Protein AF-A0A550D2U3-F1 (afdb_monomer_lite)

Structure (mmCIF, N/CA/C/O backbone):
data_AF-A0A550D2U3-F1
#
_entry.id   AF-A0A550D2U3-F1
#
loop_
_atom_site.group_PDB
_atom_site.id
_atom_site.type_symbol
_atom_site.label_atom_id
_atom_site.label_alt_id
_atom_site.label_comp_id
_atom_site.label_asym_id
_atom_site.label_entity_id
_atom_site.label_seq_id
_atom_site.pdbx_PDB_ins_code
_atom_site.Cartn_x
_atom_site.Cartn_y
_atom_site.Cartn_z
_atom_site.occupancy
_atom_site.B_iso_or_equiv
_atom_site.auth_seq_id
_atom_site.auth_comp_id
_atom_site.auth_asym_id
_atom_site.auth_atom_id
_atom_site.pdbx_PDB_model_num
ATOM 1 N N . MET A 1 1 ? -17.675 2.697 9.453 1.00 92.00 1 MET A N 1
ATOM 2 C CA . MET A 1 1 ? -16.951 1.422 9.209 1.00 92.00 1 MET A CA 1
ATOM 3 C C . MET A 1 1 ? -15.616 1.462 9.939 1.00 92.00 1 MET A C 1
ATOM 5 O O . MET A 1 1 ? -15.126 2.552 10.197 1.00 92.00 1 MET A O 1
ATOM 9 N N . LYS A 1 2 ? -15.025 0.316 10.292 1.00 97.19 2 LYS A N 1
ATOM 10 C CA . LYS A 1 2 ? -13.690 0.242 10.907 1.00 97.19 2 LYS A CA 1
ATOM 11 C C . LYS A 1 2 ? -12.633 -0.058 9.850 1.00 97.19 2 LYS A C 1
ATOM 13 O O . LYS A 1 2 ? -12.633 -1.142 9.267 1.00 97.19 2 LYS A O 1
ATOM 18 N N . ILE A 1 3 ? -11.737 0.886 9.597 1.00 97.12 3 ILE A N 1
ATOM 19 C CA . ILE A 1 3 ? -10.753 0.817 8.515 1.00 97.12 3 ILE A CA 1
ATOM 20 C C . ILE A 1 3 ? -9.356 0.727 9.117 1.00 97.12 3 ILE A C 1
ATOM 22 O O . ILE A 1 3 ? -8.915 1.651 9.796 1.00 97.12 3 ILE A O 1
ATOM 26 N N . LEU A 1 4 ? -8.635 -0.357 8.822 1.00 97.94 4 LEU A N 1
ATOM 27 C CA . LEU A 1 4 ? -7.189 -0.402 9.033 1.00 97.94 4 LEU A CA 1
ATOM 28 C C . LEU A 1 4 ? -6.495 0.079 7.757 1.00 97.94 4 LEU A C 1
ATOM 30 O O . LEU A 1 4 ? -6.407 -0.658 6.775 1.00 97.94 4 LEU A O 1
ATOM 34 N N . ALA A 1 5 ? -6.041 1.326 7.761 1.00 96.94 5 ALA A N 1
ATOM 35 C CA . ALA A 1 5 ? -5.360 1.946 6.639 1.00 96.94 5 ALA A CA 1
ATOM 36 C C . ALA A 1 5 ? -3.850 1.693 6.700 1.00 96.94 5 ALA A C 1
ATOM 38 O O . ALA A 1 5 ? -3.230 1.849 7.748 1.00 96.94 5 ALA A O 1
ATOM 39 N N . ILE A 1 6 ? -3.250 1.336 5.568 1.00 96.62 6 ILE A N 1
ATOM 40 C CA . ILE A 1 6 ? -1.807 1.149 5.410 1.00 96.62 6 ILE A CA 1
ATOM 41 C C . ILE A 1 6 ? -1.304 2.232 4.467 1.00 96.62 6 ILE A C 1
ATOM 43 O O . ILE A 1 6 ? -1.733 2.300 3.315 1.00 96.62 6 ILE A O 1
ATOM 47 N N . GLY A 1 7 ? -0.399 3.085 4.940 1.00 92.50 7 GLY A N 1
ATOM 48 C CA . GLY A 1 7 ? 0.061 4.229 4.156 1.00 92.50 7 GLY A CA 1
ATOM 49 C C . GLY A 1 7 ? 1.337 4.862 4.692 1.00 92.50 7 GLY A C 1
ATOM 50 O O . GLY A 1 7 ? 1.772 4.575 5.802 1.00 92.50 7 GLY A O 1
ATOM 51 N N . ASN A 1 8 ? 1.946 5.729 3.883 1.00 91.19 8 ASN A N 1
ATOM 52 C CA . ASN A 1 8 ? 3.124 6.502 4.260 1.00 91.19 8 ASN A CA 1
ATOM 53 C C . ASN A 1 8 ? 2.750 7.970 4.457 1.00 91.19 8 ASN A C 1
ATOM 55 O O . ASN A 1 8 ? 2.551 8.691 3.483 1.00 91.19 8 ASN A O 1
ATOM 59 N N . VAL A 1 9 ? 2.704 8.412 5.711 1.00 91.50 9 VAL A N 1
ATOM 60 C CA . VAL A 1 9 ? 2.402 9.807 6.079 1.00 91.50 9 VAL A CA 1
ATOM 61 C C . VAL A 1 9 ? 3.660 10.657 6.289 1.00 91.50 9 VAL A C 1
ATOM 63 O O . VAL A 1 9 ? 3.567 11.864 6.458 1.00 91.50 9 VAL A O 1
ATOM 66 N N . PHE A 1 10 ? 4.849 10.050 6.242 1.00 88.75 10 PHE A N 1
ATOM 67 C CA . PHE A 1 10 ? 6.121 10.705 6.566 1.00 88.75 10 PHE A CA 1
ATOM 68 C C . PHE A 1 10 ? 6.905 11.197 5.346 1.00 88.75 10 PHE A C 1
ATOM 70 O O . PHE A 1 10 ? 7.944 11.858 5.470 1.00 88.75 10 PHE A O 1
ATOM 77 N N . ASN A 1 11 ? 6.496 10.818 4.137 1.00 78.31 11 ASN A N 1
ATOM 78 C CA . ASN A 1 11 ? 7.112 11.369 2.937 1.00 78.31 11 ASN A CA 1
ATOM 79 C C . ASN A 1 11 ? 6.682 12.834 2.754 1.00 78.31 11 ASN A C 1
ATOM 81 O O . ASN A 1 11 ? 5.567 13.183 3.113 1.00 78.31 11 ASN A O 1
ATOM 85 N N . ILE A 1 12 ? 7.525 13.699 2.192 1.00 69.75 12 ILE A N 1
ATOM 86 C CA . ILE A 1 12 ? 7.099 15.046 1.771 1.00 69.75 12 ILE A CA 1
ATOM 87 C C . ILE A 1 12 ? 6.830 14.925 0.278 1.00 69.75 12 ILE A C 1
ATOM 89 O O . ILE A 1 12 ? 7.707 15.129 -0.556 1.00 69.75 12 ILE A O 1
ATOM 93 N N . SER A 1 13 ? 5.659 14.392 -0.052 1.00 70.44 13 SER A N 1
ATOM 94 C CA . SER A 1 13 ? 5.284 14.077 -1.423 1.00 70.44 13 SER A CA 1
ATOM 95 C C . SER A 1 13 ? 3.780 14.184 -1.576 1.00 70.44 13 SER A C 1
ATOM 97 O O . SER A 1 13 ? 3.039 14.126 -0.601 1.00 70.44 13 SER A O 1
ATOM 99 N N . GLY A 1 14 ? 3.314 14.226 -2.817 1.00 69.56 14 GLY A N 1
ATOM 100 C CA . GLY A 1 14 ? 1.883 14.228 -3.069 1.00 69.56 14 GLY A CA 1
ATOM 101 C C . GLY A 1 14 ? 1.117 13.042 -2.497 1.00 69.56 14 GLY A C 1
ATOM 102 O O . GLY A 1 14 ? -0.006 13.197 -2.028 1.00 69.56 14 GLY A O 1
ATOM 103 N N . VAL A 1 15 ? 1.752 11.871 -2.482 1.00 75.56 15 VAL A N 1
ATOM 104 C CA . VAL A 1 15 ? 1.148 10.627 -1.998 1.00 75.56 15 VAL A CA 1
ATOM 105 C C . VAL A 1 15 ? 0.837 10.708 -0.505 1.00 75.56 15 VAL A C 1
ATOM 107 O O . VAL A 1 15 ? -0.260 10.353 -0.090 1.00 75.56 15 VAL A O 1
ATOM 110 N N . SER A 1 16 ? 1.762 11.215 0.307 1.00 82.38 16 SER A N 1
ATOM 111 C CA . SER A 1 16 ? 1.559 11.335 1.754 1.00 82.38 16 SER A CA 1
ATOM 112 C C . SER A 1 16 ? 0.514 12.391 2.102 1.00 82.38 16 SER A C 1
ATOM 114 O O . SER A 1 16 ? -0.353 12.114 2.926 1.00 82.38 16 SER A O 1
ATOM 116 N N . THR A 1 17 ? 0.521 13.547 1.429 1.00 81.00 17 THR A N 1
ATOM 117 C CA . THR A 1 17 ? -0.534 14.564 1.578 1.00 81.00 17 THR A CA 1
ATOM 118 C C . THR A 1 17 ? -1.906 13.994 1.214 1.00 81.00 17 THR A C 1
ATOM 120 O O . THR A 1 17 ? -2.875 14.192 1.947 1.00 81.00 17 THR A O 1
ATOM 123 N N . HIS A 1 18 ? -1.997 13.239 0.113 1.00 79.25 18 HIS A N 1
ATOM 124 C CA . HIS A 1 18 ? -3.230 12.559 -0.279 1.00 79.25 18 HIS A CA 1
ATOM 125 C C . HIS A 1 18 ? -3.694 11.566 0.793 1.00 79.25 18 HIS A C 1
ATOM 127 O O . HIS A 1 18 ? -4.853 11.612 1.201 1.00 79.25 18 HIS A O 1
ATOM 133 N N . ILE A 1 19 ? -2.791 10.716 1.297 1.00 87.25 19 ILE A N 1
ATOM 134 C CA . ILE A 1 19 ? -3.100 9.752 2.359 1.00 87.25 19 ILE A CA 1
ATOM 135 C C . ILE A 1 19 ? -3.632 10.475 3.598 1.00 87.25 19 ILE A C 1
ATOM 137 O O . ILE A 1 19 ? -4.713 10.134 4.068 1.00 87.25 19 ILE A O 1
ATOM 141 N N . ILE A 1 20 ? -2.931 11.501 4.088 1.00 88.88 20 ILE A N 1
ATOM 142 C CA . ILE A 1 20 ? -3.342 12.284 5.264 1.00 88.88 20 ILE A CA 1
ATOM 143 C C . ILE A 1 20 ? -4.752 12.850 5.073 1.00 88.88 20 ILE A C 1
ATOM 145 O O . ILE A 1 20 ? -5.612 12.669 5.935 1.00 88.88 20 ILE A O 1
ATOM 149 N N . ASN A 1 21 ? -5.015 13.485 3.931 1.00 85.50 21 ASN A N 1
ATOM 150 C CA . ASN A 1 21 ? -6.314 14.093 3.657 1.00 85.50 21 ASN A CA 1
ATOM 151 C C . ASN A 1 21 ? -7.432 13.050 3.571 1.00 85.50 21 ASN A C 1
ATOM 153 O O . ASN A 1 21 ? -8.484 13.240 4.175 1.00 85.50 21 ASN A O 1
ATOM 157 N N . VAL A 1 22 ? -7.203 11.924 2.892 1.00 85.94 22 VAL A N 1
ATOM 158 C CA . VAL A 1 22 ? -8.201 10.849 2.803 1.00 85.94 22 VAL A CA 1
ATOM 159 C C . VAL A 1 22 ? -8.496 10.249 4.177 1.00 85.94 22 VAL A C 1
ATOM 161 O O . VAL A 1 22 ? -9.662 10.030 4.487 1.00 85.94 22 VAL A O 1
ATOM 164 N N . LEU A 1 23 ? -7.488 10.030 5.029 1.00 91.38 23 LEU A N 1
ATOM 165 C CA . LEU A 1 23 ? -7.710 9.527 6.391 1.00 91.38 23 LEU A CA 1
ATOM 166 C C . LEU A 1 23 ? -8.602 10.475 7.203 1.00 91.38 23 LEU A C 1
ATOM 168 O O . LEU A 1 23 ? -9.544 10.023 7.851 1.00 91.38 23 LEU A O 1
ATOM 172 N N . LYS A 1 24 ? -8.345 11.788 7.129 1.00 89.25 24 LYS A N 1
ATOM 173 C CA . LYS A 1 24 ? -9.160 12.806 7.809 1.00 89.25 24 LYS A CA 1
ATOM 174 C C . LYS A 1 24 ? -10.592 12.851 7.273 1.00 89.25 24 LYS A C 1
ATOM 176 O O . LYS A 1 24 ? -11.532 12.944 8.056 1.00 89.25 24 LYS A O 1
ATOM 181 N N . GLU A 1 25 ? -10.772 12.774 5.956 1.00 85.00 25 GLU A N 1
ATOM 182 C CA . GLU A 1 25 ? -12.106 12.766 5.346 1.00 85.00 25 GLU A CA 1
ATOM 183 C C . GLU A 1 25 ? -12.903 11.504 5.703 1.00 85.00 25 GLU A C 1
ATOM 185 O O . GLU A 1 25 ? -14.089 11.607 6.001 1.00 85.00 25 GLU A O 1
ATOM 190 N N . LEU A 1 26 ? -12.268 10.329 5.768 1.00 86.12 26 LEU A N 1
ATOM 191 C CA . LEU A 1 26 ? -12.927 9.101 6.232 1.00 86.12 26 LEU A CA 1
ATOM 192 C C . LEU A 1 26 ? -13.467 9.257 7.663 1.00 86.12 26 LEU A C 1
ATOM 194 O O . LEU A 1 26 ? -14.614 8.901 7.931 1.00 86.12 26 LEU A O 1
ATOM 198 N N . VAL A 1 27 ? -12.694 9.870 8.566 1.00 92.75 27 VAL A N 1
ATOM 199 C CA . VAL A 1 27 ? -13.173 10.155 9.929 1.00 92.75 27 VAL A CA 1
ATOM 200 C C . VAL A 1 27 ? -14.363 11.121 9.920 1.00 92.75 27 VAL A C 1
ATOM 202 O O . VAL A 1 27 ? -15.351 10.875 10.610 1.00 92.75 27 VAL A O 1
ATOM 205 N N . LYS A 1 28 ? -14.332 12.184 9.101 1.00 86.94 28 LYS A N 1
ATOM 206 C CA . LYS A 1 28 ? -15.471 13.116 8.956 1.00 86.94 28 LYS A CA 1
ATOM 207 C C . LYS A 1 28 ? -16.737 12.438 8.428 1.00 86.94 28 LYS A C 1
ATOM 209 O O . LYS A 1 28 ? -17.837 12.851 8.782 1.00 86.94 28 LYS A O 1
ATOM 214 N N . LEU A 1 29 ? -16.587 11.401 7.604 1.00 86.38 29 LEU A N 1
ATOM 215 C CA . LEU A 1 29 ? -17.692 10.575 7.109 1.00 86.38 29 LEU A CA 1
ATOM 216 C C . LEU A 1 29 ? -18.224 9.579 8.159 1.00 86.38 29 LEU A C 1
ATOM 218 O O . LEU A 1 29 ? -19.196 8.874 7.888 1.00 86.38 29 LEU A O 1
ATOM 222 N N . GLY A 1 30 ? -17.633 9.540 9.358 1.00 92.75 30 GLY A N 1
ATOM 223 C CA . GLY A 1 30 ? -18.057 8.688 10.468 1.00 92.75 30 GLY A CA 1
ATOM 224 C C . GLY A 1 30 ? -17.365 7.324 10.518 1.00 92.75 30 GLY A C 1
ATOM 225 O O . GLY A 1 30 ? -17.837 6.427 11.223 1.00 92.75 30 GLY A O 1
ATOM 226 N N . ASP A 1 31 ? -16.267 7.131 9.782 1.00 93.38 31 ASP A N 1
ATOM 227 C CA . ASP A 1 31 ? -15.464 5.913 9.874 1.00 93.38 31 ASP A CA 1
ATOM 228 C C . ASP A 1 31 ? -14.489 5.952 11.063 1.00 93.38 31 ASP A C 1
ATOM 230 O O . ASP A 1 31 ? -13.882 6.973 11.380 1.00 93.38 31 ASP A O 1
ATOM 234 N N . GLU A 1 32 ? -14.294 4.803 11.711 1.00 97.69 32 GLU A N 1
ATOM 235 C CA . GLU A 1 32 ? -13.216 4.602 12.679 1.00 97.69 32 GLU A CA 1
ATOM 236 C C . GLU A 1 32 ? -11.959 4.180 11.917 1.00 97.69 32 GLU A C 1
ATOM 238 O O . GLU A 1 32 ? -11.898 3.072 11.375 1.00 97.69 32 GLU A O 1
ATOM 243 N N . VAL A 1 33 ? -10.950 5.047 11.876 1.00 97.44 33 VAL A N 1
ATOM 244 C CA . VAL A 1 33 ? -9.738 4.825 11.081 1.00 97.44 33 VAL A CA 1
ATOM 245 C C . VAL A 1 33 ? -8.545 4.558 11.992 1.00 97.44 33 VAL A C 1
ATOM 247 O O . VAL A 1 33 ? -8.227 5.374 12.857 1.00 97.44 33 VAL A O 1
ATOM 250 N N . THR A 1 34 ? -7.861 3.438 11.759 1.00 97.75 34 THR A N 1
ATOM 251 C CA . THR A 1 34 ? -6.559 3.129 12.356 1.00 97.75 34 THR A CA 1
ATOM 252 C C . THR A 1 34 ? -5.488 3.146 11.270 1.00 97.75 34 THR A C 1
ATOM 254 O O . THR A 1 34 ? -5.606 2.420 10.286 1.00 97.75 34 THR A O 1
ATOM 257 N N . LEU A 1 35 ? -4.436 3.942 11.441 1.00 97.31 35 LEU A N 1
ATOM 258 C CA . LEU A 1 35 ? -3.281 4.003 10.553 1.00 97.31 35 LEU A CA 1
ATOM 259 C C . LEU A 1 35 ? -2.189 3.027 11.009 1.00 97.31 35 LEU A C 1
ATOM 261 O O . LEU A 1 35 ? -1.692 3.115 12.128 1.00 97.31 35 LEU A O 1
ATOM 265 N N . TYR A 1 36 ? -1.758 2.162 10.097 1.00 96.25 36 TYR A N 1
ATOM 266 C CA . TYR A 1 36 ? -0.532 1.376 10.180 1.00 96.25 36 TYR A CA 1
ATOM 267 C C . TYR A 1 36 ? 0.484 1.913 9.165 1.00 96.25 36 TYR A C 1
ATOM 269 O O . TYR A 1 36 ? 0.186 2.027 7.973 1.00 96.25 36 TYR A O 1
ATOM 277 N N . VAL A 1 37 ? 1.708 2.195 9.611 1.00 94.94 37 VAL A N 1
ATOM 278 C CA . VAL A 1 37 ? 2.816 2.563 8.719 1.00 94.94 37 VAL A CA 1
ATOM 279 C C . VAL A 1 37 ? 3.845 1.432 8.726 1.00 94.94 37 VAL A C 1
ATOM 281 O O . VAL A 1 37 ? 4.370 1.119 9.793 1.00 94.94 37 VAL A O 1
ATOM 284 N N . PRO A 1 38 ? 4.161 0.816 7.568 1.00 93.06 38 PRO A N 1
ATOM 285 C CA . PRO A 1 38 ? 5.239 -0.162 7.471 1.00 93.06 38 PRO A CA 1
ATOM 286 C C . PRO A 1 38 ? 6.546 0.364 8.054 1.00 93.06 38 PRO A C 1
ATOM 288 O O . PRO A 1 38 ? 6.935 1.492 7.753 1.00 93.06 38 PRO A O 1
ATOM 291 N N . SER A 1 39 ? 7.257 -0.463 8.820 1.00 92.31 39 SER A N 1
ATOM 292 C CA . SER A 1 39 ? 8.449 -0.038 9.569 1.00 92.31 39 SER A CA 1
ATOM 293 C C . SER A 1 39 ? 9.522 0.647 8.708 1.00 92.31 39 SER A C 1
ATOM 295 O O . SER A 1 39 ? 10.145 1.613 9.135 1.00 92.31 39 SER A O 1
ATOM 297 N N . PHE A 1 40 ? 9.690 0.215 7.454 1.00 87.88 40 PHE A N 1
ATOM 298 C CA . PHE A 1 40 ? 10.640 0.808 6.501 1.00 87.88 40 PHE A CA 1
ATOM 299 C C . PHE A 1 40 ? 10.211 2.171 5.920 1.00 87.88 40 PHE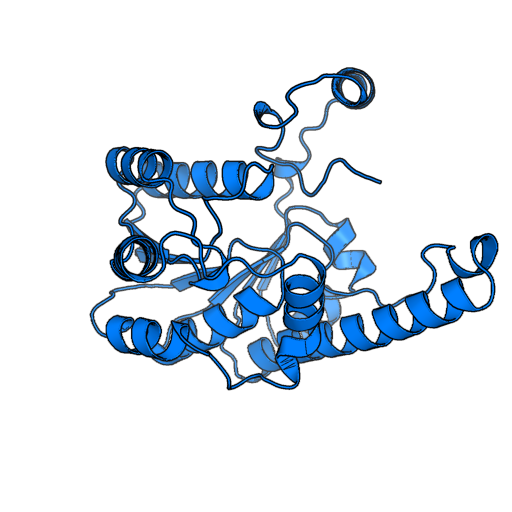 A C 1
ATOM 301 O O . PHE A 1 40 ? 10.984 2.773 5.173 1.00 87.88 40 PHE A O 1
ATOM 308 N N . LEU A 1 41 ? 8.989 2.637 6.201 1.00 89.69 41 LEU A N 1
ATOM 309 C CA . LEU A 1 41 ? 8.457 3.945 5.786 1.00 89.69 41 LEU A CA 1
ATOM 310 C C . LEU A 1 41 ? 8.345 4.933 6.953 1.00 89.69 41 LEU A C 1
ATOM 312 O O . LEU A 1 41 ? 8.098 6.116 6.714 1.00 89.69 41 LEU A O 1
ATOM 316 N N . VAL A 1 42 ? 8.516 4.463 8.190 1.00 91.50 42 VAL A N 1
ATOM 317 C CA . VAL A 1 42 ? 8.465 5.300 9.389 1.00 91.50 42 VAL A CA 1
ATOM 318 C C . VAL A 1 42 ? 9.650 6.267 9.405 1.00 91.50 42 VAL A C 1
ATOM 320 O O . VAL A 1 42 ? 10.778 5.890 9.083 1.00 91.50 42 VAL A O 1
ATOM 323 N N . LYS A 1 43 ? 9.388 7.524 9.776 1.00 89.06 43 LYS A N 1
ATOM 324 C CA . LYS A 1 43 ? 10.417 8.535 10.049 1.00 89.06 43 LYS A CA 1
ATOM 325 C C . LYS A 1 43 ? 10.128 9.225 11.374 1.00 89.06 43 LYS A C 1
ATOM 327 O O . LYS A 1 43 ? 8.975 9.277 11.800 1.00 89.06 43 LYS A O 1
ATOM 332 N N . ASN A 1 44 ? 11.149 9.825 11.971 1.00 88.06 44 ASN A N 1
ATOM 333 C CA . ASN A 1 44 ? 11.011 10.622 13.183 1.00 88.06 44 ASN A CA 1
ATOM 334 C C . ASN A 1 44 ? 10.320 11.974 12.901 1.00 88.06 44 ASN A C 1
ATOM 336 O O . ASN A 1 44 ? 10.964 13.009 12.737 1.00 88.06 44 ASN A O 1
ATOM 340 N N . ASN A 1 45 ? 8.989 11.954 12.796 1.00 88.06 45 ASN A N 1
ATOM 341 C CA . ASN A 1 45 ? 8.155 13.151 12.709 1.00 88.06 45 ASN A CA 1
ATOM 342 C C . ASN A 1 45 ? 6.849 12.940 13.488 1.00 88.06 45 ASN A C 1
ATOM 344 O O . ASN A 1 45 ? 5.855 12.446 12.963 1.00 88.06 45 ASN A O 1
ATOM 348 N N . TYR A 1 46 ? 6.846 13.344 14.753 1.00 91.25 46 TYR A N 1
ATOM 349 C CA . TYR A 1 46 ? 5.668 13.241 15.616 1.00 91.25 46 TYR A CA 1
ATOM 350 C C . TYR A 1 46 ? 4.561 14.241 15.266 1.00 91.25 46 TYR A C 1
ATOM 352 O O . TYR A 1 46 ? 3.415 14.037 15.660 1.00 91.25 46 TYR A O 1
ATOM 360 N N . GLU A 1 47 ? 4.868 15.332 14.562 1.00 92.38 47 GLU A N 1
ATOM 361 C CA . GLU A 1 47 ? 3.888 16.388 14.288 1.00 92.38 47 GLU A CA 1
ATOM 362 C C . GLU A 1 47 ? 2.782 15.894 13.358 1.00 92.38 47 GLU A C 1
ATOM 364 O O . GLU A 1 47 ? 1.606 16.123 13.639 1.00 92.38 47 GLU A O 1
ATOM 369 N N . VAL A 1 48 ? 3.145 15.145 12.309 1.00 93.06 48 VAL A N 1
ATOM 370 C CA . VAL A 1 48 ? 2.160 14.566 11.382 1.00 93.06 48 VAL A CA 1
ATOM 371 C C . VAL A 1 48 ? 1.257 13.539 12.069 1.00 93.06 48 VAL A C 1
ATOM 373 O O . VAL A 1 48 ? 0.063 13.477 11.781 1.00 93.06 48 VAL A O 1
ATOM 376 N N . LEU A 1 49 ? 1.793 12.770 13.021 1.00 96.06 49 LEU A N 1
ATOM 377 C CA . LEU A 1 49 ? 1.007 11.805 13.793 1.00 96.06 49 LEU A CA 1
ATOM 378 C C . LEU A 1 49 ? 0.021 12.520 14.721 1.00 96.06 49 LEU A C 1
ATOM 380 O O . LEU A 1 49 ? -1.172 12.235 14.680 1.00 96.06 49 LEU A O 1
ATOM 384 N N . LYS A 1 50 ? 0.492 13.528 15.466 1.00 96.44 50 LYS A N 1
ATOM 385 C CA . LYS A 1 50 ? -0.354 14.346 16.349 1.00 96.44 50 LYS A CA 1
ATOM 386 C C . LYS A 1 50 ? -1.465 15.069 15.587 1.00 96.44 50 LYS A C 1
ATOM 388 O O . LYS A 1 50 ? -2.567 15.222 16.106 1.00 96.44 50 LYS A O 1
ATOM 393 N N . ASP A 1 51 ? -1.191 15.548 14.377 1.00 95.81 51 ASP A N 1
ATOM 394 C CA . ASP A 1 51 ? -2.190 16.184 13.509 1.00 95.81 51 ASP A CA 1
ATOM 395 C C . ASP A 1 51 ? -3.290 15.200 13.055 1.00 95.81 51 ASP A C 1
ATOM 397 O O . ASP A 1 51 ? -4.483 15.527 13.081 1.00 95.81 51 ASP A O 1
ATOM 401 N N . LEU A 1 52 ? -2.914 13.967 12.705 1.00 97.19 52 LEU A N 1
ATOM 402 C CA . LEU A 1 52 ? -3.860 12.895 12.382 1.00 97.19 52 LEU A CA 1
ATOM 403 C C . LEU A 1 52 ? -4.704 12.488 13.597 1.00 97.19 52 LEU A C 1
ATOM 405 O O . LEU A 1 52 ? -5.926 12.381 13.484 1.00 97.19 52 LEU A O 1
ATOM 409 N N . GLU A 1 53 ? -4.083 12.341 14.766 1.00 97.88 53 GLU A N 1
ATOM 410 C CA . GLU A 1 53 ? -4.772 11.988 16.013 1.00 97.88 53 GLU A CA 1
ATOM 411 C C . GLU A 1 53 ? -5.753 13.068 16.466 1.00 97.88 53 GLU A C 1
ATOM 413 O O . GLU A 1 53 ? -6.889 12.757 16.824 1.00 97.88 53 GLU A O 1
ATOM 418 N N . LYS A 1 54 ? -5.378 14.350 16.354 1.00 97.75 54 LYS A N 1
ATOM 419 C CA . LYS A 1 54 ? -6.300 15.481 16.575 1.00 97.75 54 LYS A CA 1
ATOM 420 C C . LYS A 1 54 ? -7.514 15.442 15.648 1.00 97.75 54 LYS A C 1
ATOM 422 O O . LYS A 1 54 ? -8.569 15.958 16.005 1.00 97.75 54 LYS A O 1
ATOM 427 N N . SER A 1 55 ? -7.365 14.837 14.472 1.00 95.19 55 SER A N 1
ATOM 428 C CA . SER A 1 55 ? -8.441 14.654 13.497 1.00 95.19 55 SER A CA 1
ATOM 429 C C . SER A 1 55 ? -9.252 13.370 13.727 1.00 95.19 55 SER A C 1
ATOM 431 O O . SER A 1 55 ? -10.140 13.079 12.933 1.00 95.19 55 SER A O 1
ATOM 433 N N . GLY A 1 56 ? -8.961 12.600 14.783 1.00 97.38 56 GLY A N 1
ATOM 434 C CA . GLY A 1 56 ? -9.672 11.373 15.160 1.00 97.38 56 GLY A CA 1
ATOM 435 C C . GLY A 1 56 ? -9.131 10.081 14.537 1.00 97.38 56 GLY A C 1
ATOM 436 O O . GLY A 1 56 ? -9.724 9.020 14.735 1.00 97.38 56 GLY A O 1
ATOM 437 N N . VAL A 1 57 ? -8.011 10.134 13.809 1.00 97.81 57 VAL A N 1
ATOM 438 C CA . VAL A 1 57 ? -7.335 8.937 13.285 1.00 97.81 57 VAL A CA 1
ATOM 439 C C . VAL A 1 57 ? -6.523 8.292 14.406 1.00 97.81 57 VAL A C 1
ATOM 441 O O . VAL A 1 57 ? -5.678 8.943 15.011 1.00 97.81 57 VAL A O 1
ATOM 444 N N . ARG A 1 58 ? -6.725 7.001 14.673 1.00 97.19 58 ARG A N 1
ATOM 445 C CA . ARG A 1 58 ? -5.886 6.254 15.623 1.00 97.19 58 ARG A CA 1
ATOM 446 C C . ARG A 1 58 ? -4.591 5.843 14.929 1.00 97.19 58 ARG A C 1
ATOM 448 O O . ARG A 1 58 ? -4.648 5.229 13.868 1.00 97.19 58 ARG A O 1
ATOM 455 N N . VAL A 1 59 ? -3.430 6.132 15.499 1.00 96.88 59 VAL A N 1
ATOM 456 C CA . VAL A 1 59 ? -2.150 5.609 14.993 1.00 96.88 59 VAL A CA 1
ATOM 457 C C . VAL A 1 59 ? -1.851 4.299 15.715 1.00 96.88 59 VAL A C 1
ATOM 459 O O . VAL A 1 59 ? -2.028 4.209 16.923 1.00 96.88 59 VAL A O 1
ATOM 462 N N . PHE A 1 60 ? -1.460 3.256 14.983 1.00 95.62 60 PHE A N 1
ATOM 463 C CA . PHE A 1 60 ? -1.111 1.976 15.596 1.00 95.62 60 PHE A CA 1
ATOM 464 C C . PHE A 1 60 ? 0.235 2.071 16.332 1.00 95.62 60 PHE A C 1
ATOM 466 O O . PHE A 1 60 ? 1.196 2.606 15.778 1.00 95.62 60 PHE A O 1
ATOM 473 N N . ASP A 1 61 ? 0.312 1.508 17.542 1.00 93.31 61 ASP A N 1
ATOM 474 C CA . ASP A 1 61 ? 1.441 1.671 18.475 1.00 93.31 61 ASP A CA 1
ATOM 475 C C . ASP A 1 61 ? 2.806 1.332 17.863 1.00 93.31 61 ASP A C 1
ATOM 477 O O . ASP A 1 61 ? 3.801 1.997 18.150 1.00 93.31 61 ASP A O 1
ATOM 481 N N . SER A 1 62 ? 2.856 0.378 16.923 1.00 92.94 62 SER A N 1
ATOM 482 C CA . SER A 1 62 ? 4.108 0.013 16.251 1.00 92.94 62 SER A CA 1
ATOM 483 C C . SER A 1 62 ? 4.792 1.185 15.549 1.00 92.94 62 SER A C 1
ATOM 485 O O . SER A 1 62 ? 5.997 1.141 15.324 1.00 92.94 62 SER A O 1
ATOM 487 N N . VAL A 1 63 ? 4.042 2.213 15.138 1.00 93.25 63 VAL A N 1
ATOM 488 C CA . VAL A 1 63 ? 4.618 3.402 14.503 1.00 93.25 63 VAL A CA 1
ATOM 489 C C . VAL A 1 63 ? 5.503 4.146 15.502 1.00 93.25 63 VAL A C 1
ATOM 491 O O . VAL A 1 63 ? 6.624 4.510 15.153 1.00 93.25 63 VAL A O 1
ATOM 494 N N . TYR A 1 64 ? 5.039 4.309 16.742 1.00 94.19 64 TYR A N 1
ATOM 495 C CA . TYR A 1 64 ? 5.801 4.939 17.818 1.00 94.19 64 TYR A CA 1
ATOM 496 C C . TYR A 1 64 ? 6.986 4.072 18.245 1.00 94.19 64 TYR A C 1
ATOM 498 O O . TYR A 1 64 ? 8.111 4.569 18.262 1.00 94.19 64 TYR A O 1
ATOM 506 N N . ASP A 1 65 ? 6.771 2.765 18.434 1.00 92.75 65 ASP A N 1
ATOM 507 C CA . ASP A 1 65 ? 7.844 1.818 18.765 1.00 92.75 65 ASP A CA 1
ATOM 508 C C . ASP A 1 65 ? 8.997 1.877 17.754 1.00 92.75 65 ASP A C 1
ATOM 510 O O . ASP A 1 65 ? 10.172 1.809 18.119 1.00 92.75 65 ASP A O 1
ATOM 514 N N . VAL A 1 66 ? 8.677 1.985 16.459 1.00 91.88 66 VAL A N 1
ATOM 515 C CA . VAL A 1 66 ? 9.694 2.075 15.406 1.00 91.88 66 VAL A CA 1
ATOM 516 C C . VAL A 1 66 ? 10.454 3.400 15.477 1.00 91.88 66 VAL A C 1
ATOM 518 O O . VAL A 1 66 ? 11.675 3.391 15.302 1.00 91.88 66 VAL A O 1
ATOM 521 N N . ILE A 1 67 ? 9.772 4.521 15.743 1.00 91.25 67 ILE A N 1
ATOM 522 C CA . ILE A 1 67 ? 10.435 5.824 15.905 1.00 91.25 67 ILE A CA 1
ATOM 523 C C . ILE A 1 67 ? 11.397 5.778 17.095 1.00 91.25 67 ILE A C 1
ATOM 525 O O . ILE A 1 67 ? 12.557 6.161 16.947 1.00 91.25 67 ILE A O 1
ATOM 529 N N . GLU A 1 68 ? 10.942 5.283 18.246 1.00 90.38 68 GLU A N 1
ATOM 530 C CA . GLU A 1 68 ? 11.737 5.231 19.475 1.00 90.38 68 GLU A CA 1
ATOM 531 C C . GLU A 1 68 ? 12.931 4.284 19.357 1.00 90.38 68 GLU A C 1
ATOM 533 O O . GLU A 1 68 ? 14.052 4.640 19.719 1.00 90.38 68 GLU A O 1
ATOM 538 N N . LYS A 1 69 ? 12.710 3.077 18.824 1.00 88.69 69 LYS A N 1
ATOM 539 C CA . LYS A 1 69 ? 13.730 2.026 18.799 1.00 88.69 69 LYS A CA 1
ATOM 540 C C . LYS A 1 69 ? 14.796 2.237 17.733 1.00 88.69 69 LYS A C 1
ATOM 542 O O . LYS A 1 69 ? 15.928 1.805 17.930 1.00 88.69 69 LYS A O 1
ATOM 547 N N . TYR A 1 70 ? 14.430 2.827 16.597 1.00 82.75 70 TYR A N 1
ATOM 548 C CA . TYR A 1 70 ? 15.323 2.901 15.444 1.00 82.75 70 TYR A CA 1
ATOM 549 C C . TYR A 1 70 ? 15.699 4.320 15.039 1.00 82.75 70 TYR A C 1
ATOM 551 O O . TYR A 1 70 ? 16.613 4.445 14.243 1.00 82.75 70 TYR A O 1
ATOM 559 N N . ASN A 1 71 ? 15.032 5.370 15.533 1.00 72.06 71 ASN A N 1
ATOM 560 C CA . ASN A 1 71 ? 15.397 6.780 15.332 1.00 72.06 71 ASN A CA 1
ATOM 561 C C . ASN A 1 71 ? 15.982 7.105 13.931 1.00 72.06 71 ASN A C 1
ATOM 563 O O . ASN A 1 71 ? 17.071 7.660 13.815 1.00 72.06 71 ASN A O 1
ATOM 567 N N . ASP A 1 72 ? 15.259 6.723 12.867 1.00 66.62 72 ASP A N 1
ATOM 568 C CA . ASP A 1 72 ? 15.623 6.841 11.439 1.00 66.62 72 ASP A CA 1
ATOM 569 C C . ASP A 1 72 ? 16.682 5.869 10.855 1.00 66.62 72 ASP A C 1
ATOM 571 O O . ASP A 1 72 ? 16.934 5.902 9.646 1.00 66.62 72 ASP A O 1
ATOM 575 N N . GLU A 1 73 ? 17.259 4.951 11.626 1.00 65.06 73 GLU A N 1
ATOM 576 C CA . GLU A 1 73 ? 18.261 3.971 11.162 1.00 65.06 73 GLU A CA 1
ATOM 577 C C . GLU A 1 73 ? 17.713 2.959 10.141 1.00 65.06 73 GLU A C 1
ATOM 579 O O . GLU A 1 73 ? 18.463 2.389 9.347 1.00 65.06 73 GLU A O 1
ATOM 584 N N . LEU A 1 74 ? 16.391 2.756 10.098 1.00 64.00 74 LEU A N 1
ATOM 585 C CA . LEU A 1 74 ? 15.742 1.863 9.130 1.00 64.00 74 LEU A CA 1
ATOM 586 C C . LEU A 1 74 ? 15.615 2.460 7.720 1.00 64.00 74 LEU A C 1
ATOM 588 O O . LEU A 1 74 ? 15.061 1.801 6.831 1.00 64.00 74 LEU A O 1
ATOM 592 N N . LYS A 1 75 ? 16.130 3.678 7.484 1.00 62.91 75 LYS A N 1
ATOM 593 C CA . LYS A 1 75 ? 16.125 4.322 6.164 1.00 62.91 75 LYS A CA 1
ATOM 594 C C . LYS A 1 75 ? 16.787 3.417 5.126 1.00 62.91 75 LYS A C 1
ATOM 596 O O . LYS A 1 75 ? 18.001 3.236 5.083 1.00 62.91 75 LYS A O 1
ATOM 601 N N . GLN A 1 76 ? 15.972 2.871 4.230 1.00 65.69 76 GLN A N 1
ATOM 602 C CA . GLN A 1 76 ? 16.480 2.157 3.069 1.00 65.69 76 GLN A CA 1
ATOM 603 C C . GLN A 1 76 ? 16.967 3.169 2.035 1.00 65.69 76 GLN A C 1
ATOM 605 O O . GLN A 1 76 ? 16.221 4.058 1.628 1.00 65.69 76 GLN A O 1
ATOM 610 N N . GLY A 1 77 ? 18.206 3.010 1.565 1.00 70.38 77 GLY A N 1
ATOM 611 C CA . GLY A 1 77 ? 18.678 3.759 0.402 1.00 70.38 77 GLY A CA 1
ATOM 612 C C . GLY A 1 77 ? 17.767 3.518 -0.808 1.00 70.38 77 GLY A C 1
ATOM 613 O O . GLY A 1 77 ? 17.258 2.409 -0.989 1.00 70.38 77 GLY A O 1
ATOM 614 N N . THR A 1 78 ? 17.588 4.534 -1.656 1.00 77.62 78 THR A N 1
ATOM 615 C CA . THR A 1 78 ? 16.633 4.538 -2.783 1.00 77.62 78 THR A CA 1
ATOM 616 C C . THR A 1 78 ? 16.722 3.287 -3.658 1.00 77.62 78 THR A C 1
ATOM 618 O O . THR A 1 78 ? 15.701 2.710 -4.021 1.00 77.62 78 THR A O 1
ATOM 621 N N . PHE A 1 79 ? 17.938 2.821 -3.959 1.00 79.81 79 PHE A N 1
ATOM 622 C CA . PHE A 1 79 ? 18.147 1.620 -4.771 1.00 79.81 79 PHE A CA 1
ATOM 623 C C . PHE A 1 79 ? 17.724 0.327 -4.054 1.00 79.81 79 PHE A C 1
ATOM 625 O O . PHE A 1 79 ? 17.102 -0.541 -4.660 1.00 79.81 79 PHE A O 1
ATOM 632 N N . SER A 1 80 ? 18.015 0.210 -2.755 1.00 83.25 80 SER A N 1
ATOM 633 C CA . SER A 1 80 ? 17.614 -0.945 -1.938 1.00 83.25 80 SER A CA 1
ATOM 634 C C . SER A 1 80 ? 16.095 -1.016 -1.797 1.00 83.25 80 SER A C 1
ATOM 636 O O . SER A 1 80 ? 15.512 -2.083 -1.989 1.00 83.25 80 SER A O 1
ATOM 638 N N . TYR A 1 81 ? 15.454 0.133 -1.550 1.00 84.44 81 TYR A N 1
ATOM 639 C CA . TYR A 1 81 ? 13.999 0.252 -1.534 1.00 84.44 81 TYR A CA 1
ATOM 640 C C . TYR A 1 81 ? 13.395 -0.169 -2.874 1.00 84.44 81 TYR A C 1
ATOM 642 O O . TYR A 1 81 ? 12.522 -1.030 -2.911 1.00 84.44 81 TYR A O 1
ATOM 650 N N . PHE A 1 82 ? 13.914 0.379 -3.975 1.00 84.69 82 PHE A N 1
ATOM 651 C CA . PHE A 1 82 ? 13.454 0.074 -5.325 1.00 84.69 82 PHE A CA 1
ATOM 652 C C . PHE A 1 82 ? 13.565 -1.420 -5.658 1.00 84.69 82 PHE A C 1
ATOM 654 O O . PHE A 1 82 ? 12.613 -2.029 -6.141 1.00 84.69 82 PHE A O 1
ATOM 661 N N . LEU A 1 83 ? 14.706 -2.044 -5.355 1.00 87.06 83 LEU A N 1
ATOM 662 C CA . LEU A 1 83 ? 14.895 -3.469 -5.602 1.00 87.06 83 LEU A CA 1
ATOM 663 C C . LEU A 1 83 ? 13.943 -4.309 -4.745 1.00 87.06 83 LEU A C 1
ATOM 665 O O . LEU A 1 83 ? 13.313 -5.241 -5.246 1.00 87.06 83 LEU A O 1
ATOM 669 N N . LYS A 1 84 ? 13.803 -3.976 -3.457 1.00 86.25 84 LYS A N 1
ATOM 670 C CA . LYS A 1 84 ? 12.881 -4.673 -2.554 1.00 86.25 84 LYS A CA 1
ATOM 671 C C . LYS A 1 84 ? 11.435 -4.511 -2.994 1.00 86.25 84 LYS A C 1
ATOM 673 O O . LYS A 1 84 ? 10.712 -5.499 -2.933 1.00 86.25 84 LYS A O 1
ATOM 678 N N . SER A 1 85 ? 11.027 -3.332 -3.466 1.00 86.38 85 SER A N 1
ATOM 679 C CA . SER A 1 85 ? 9.644 -3.063 -3.863 1.00 86.38 85 SER A CA 1
ATOM 680 C C . SER A 1 85 ? 9.191 -3.850 -5.084 1.00 86.38 85 SER A C 1
ATOM 682 O O . SER A 1 85 ? 8.028 -4.236 -5.128 1.00 86.38 85 SER A O 1
ATOM 684 N N . HIS A 1 86 ? 10.118 -4.200 -5.978 1.00 88.31 86 HIS A N 1
ATOM 685 C CA . HIS A 1 86 ? 9.832 -4.967 -7.195 1.00 88.31 86 HIS A CA 1
ATOM 686 C C . HIS A 1 86 ? 10.184 -6.463 -7.098 1.00 88.31 86 HIS A C 1
ATOM 688 O O . HIS A 1 86 ? 9.899 -7.241 -8.007 1.00 88.31 86 HIS A O 1
ATOM 694 N N . THR A 1 87 ? 10.818 -6.913 -6.008 1.00 89.69 87 THR A N 1
ATOM 695 C CA . THR A 1 87 ? 11.186 -8.333 -5.799 1.00 89.69 87 THR A CA 1
ATOM 696 C C . THR A 1 87 ? 10.372 -9.022 -4.707 1.00 89.69 87 THR A C 1
ATOM 698 O O . THR A 1 87 ? 10.620 -10.181 -4.366 1.00 89.69 87 THR A O 1
ATOM 701 N N . VAL A 1 88 ? 9.334 -8.348 -4.208 1.00 90.31 88 VAL A N 1
ATOM 702 C CA . VAL A 1 88 ? 8.471 -8.788 -3.098 1.00 90.31 88 VAL A CA 1
ATOM 703 C C . VAL A 1 88 ? 7.875 -10.175 -3.302 1.00 90.31 88 VAL A C 1
ATOM 705 O O . VAL A 1 88 ? 7.695 -10.912 -2.338 1.00 90.31 88 VAL A O 1
ATOM 708 N N . TYR A 1 89 ? 7.595 -10.552 -4.552 1.00 91.62 89 TYR A N 1
ATOM 709 C CA . TYR A 1 89 ? 7.033 -11.856 -4.884 1.00 91.62 89 TYR A CA 1
ATOM 710 C C . TYR A 1 89 ? 7.994 -13.006 -4.553 1.00 91.62 89 TYR A C 1
ATOM 712 O O . TYR A 1 89 ? 7.559 -14.053 -4.084 1.00 91.62 89 TYR A O 1
ATOM 720 N N . ILE A 1 90 ? 9.302 -12.804 -4.745 1.00 92.19 90 ILE A N 1
ATOM 721 C CA . ILE A 1 90 ? 10.331 -13.814 -4.451 1.00 92.19 90 ILE A CA 1
ATOM 722 C C . ILE A 1 90 ? 10.436 -14.032 -2.937 1.00 92.19 90 ILE A C 1
ATOM 724 O O . ILE A 1 90 ? 10.622 -15.152 -2.471 1.00 92.19 90 ILE A O 1
ATOM 728 N N . LYS A 1 91 ? 10.265 -12.958 -2.163 1.00 89.06 91 LYS A N 1
ATOM 729 C CA . LYS A 1 91 ? 10.346 -12.947 -0.700 1.00 89.06 91 LYS A CA 1
ATOM 730 C C . LYS A 1 91 ? 8.974 -12.753 -0.051 1.00 89.06 91 LYS A C 1
ATOM 732 O O . LYS A 1 91 ? 8.832 -12.020 0.926 1.00 89.06 91 LYS A O 1
ATOM 737 N N . TRP A 1 92 ? 7.945 -13.412 -0.591 1.00 93.62 92 TRP A N 1
ATOM 738 C CA . TRP A 1 92 ? 6.552 -13.148 -0.210 1.00 93.62 92 TRP A CA 1
ATOM 739 C C . TRP A 1 92 ? 6.292 -13.280 1.297 1.00 93.62 92 TRP A C 1
ATOM 741 O O . TRP A 1 92 ? 5.597 -12.451 1.883 1.00 93.62 92 TRP A O 1
ATOM 751 N N . ASN A 1 93 ? 6.887 -14.291 1.933 1.00 93.38 93 ASN A N 1
ATOM 752 C CA . ASN A 1 93 ? 6.687 -14.598 3.353 1.00 93.38 93 ASN A CA 1
ATOM 753 C C . ASN A 1 93 ? 7.695 -13.904 4.292 1.00 93.38 93 ASN A C 1
ATOM 755 O O . ASN A 1 93 ? 7.570 -14.024 5.506 1.00 93.38 93 ASN A O 1
ATOM 759 N N . ASP A 1 94 ? 8.689 -13.186 3.764 1.00 92.06 94 ASP A N 1
ATOM 760 C CA . ASP A 1 94 ? 9.734 -12.537 4.567 1.00 92.06 94 ASP A CA 1
ATOM 761 C C . ASP A 1 94 ? 9.302 -11.133 5.007 1.00 92.06 94 ASP A C 1
ATOM 763 O O . ASP A 1 94 ? 9.594 -10.129 4.356 1.00 92.06 94 ASP A O 1
ATOM 767 N N . LEU A 1 95 ? 8.520 -11.046 6.080 1.00 91.00 95 LEU A N 1
ATOM 768 C CA . LEU A 1 95 ? 7.963 -9.781 6.577 1.00 91.00 95 LEU A CA 1
ATOM 769 C C . LEU A 1 95 ? 8.977 -8.912 7.338 1.00 91.00 95 LEU A C 1
ATOM 771 O O . LEU A 1 95 ? 8.644 -7.785 7.689 1.00 91.00 95 LEU A O 1
ATOM 775 N N . GLY A 1 96 ? 10.209 -9.387 7.550 1.00 89.62 96 GLY A N 1
ATOM 776 C CA . GLY A 1 96 ? 11.209 -8.669 8.336 1.00 89.62 96 GLY A CA 1
ATOM 777 C C . GLY A 1 96 ? 10.688 -8.273 9.723 1.00 89.62 96 GLY A C 1
ATOM 778 O O . GLY A 1 96 ? 10.019 -9.061 10.393 1.00 89.62 96 GLY A O 1
ATOM 779 N N . ILE A 1 97 ? 10.982 -7.038 10.136 1.00 89.19 97 ILE A N 1
ATOM 780 C CA . ILE A 1 97 ? 10.599 -6.488 11.448 1.00 89.19 97 ILE A CA 1
ATOM 781 C C . ILE A 1 97 ? 9.072 -6.373 11.587 1.00 89.19 97 ILE A C 1
ATOM 783 O O . ILE A 1 97 ? 8.538 -6.630 12.665 1.00 89.19 97 ILE A O 1
ATOM 787 N N . ASP A 1 98 ? 8.355 -6.087 10.492 1.00 91.81 98 ASP A N 1
ATOM 788 C CA . ASP A 1 98 ? 6.892 -5.961 10.496 1.00 91.81 98 ASP A CA 1
ATOM 789 C C . ASP A 1 98 ? 6.182 -7.259 10.914 1.00 91.81 98 ASP A C 1
ATOM 791 O O . ASP A 1 98 ? 5.032 -7.211 11.341 1.00 91.81 98 ASP A O 1
ATOM 795 N N . ARG A 1 99 ? 6.852 -8.423 10.871 1.00 94.00 99 ARG A N 1
ATOM 796 C CA . ARG A 1 99 ? 6.275 -9.687 11.355 1.00 94.00 99 ARG A CA 1
ATOM 797 C C . ARG A 1 99 ? 5.768 -9.579 12.794 1.00 94.00 99 ARG A C 1
ATOM 799 O O . ARG A 1 99 ? 4.663 -10.028 13.072 1.00 94.00 99 ARG A O 1
ATOM 806 N N . ASN A 1 100 ? 6.560 -8.986 13.685 1.00 91.88 100 ASN A N 1
ATOM 807 C CA . ASN A 1 100 ? 6.217 -8.895 15.105 1.00 91.88 100 ASN A CA 1
ATOM 808 C C . ASN A 1 100 ? 5.038 -7.941 15.330 1.00 91.88 100 ASN A C 1
ATOM 810 O O . ASN A 1 100 ? 4.131 -8.250 16.095 1.00 91.88 100 ASN A O 1
ATOM 814 N N . TYR A 1 101 ? 5.007 -6.824 14.603 1.00 92.19 101 TYR A N 1
ATOM 815 C CA . TYR A 1 101 ? 3.918 -5.853 14.693 1.00 92.19 101 TYR A CA 1
ATOM 816 C C . TYR A 1 101 ? 2.606 -6.393 14.122 1.00 92.19 101 TYR A C 1
ATOM 818 O O . TYR A 1 101 ? 1.540 -6.121 14.667 1.00 92.19 101 TYR A O 1
ATOM 826 N N . ILE A 1 102 ? 2.668 -7.229 13.082 1.00 92.56 102 ILE A N 1
ATOM 827 C CA . ILE A 1 102 ? 1.487 -7.918 12.551 1.00 92.56 102 ILE A CA 1
ATOM 828 C C . ILE A 1 102 ? 0.896 -8.881 13.588 1.00 92.56 102 ILE A C 1
ATOM 830 O O . ILE A 1 102 ? -0.324 -8.984 13.697 1.00 92.56 102 ILE A O 1
ATOM 834 N N . GLU A 1 103 ? 1.726 -9.557 14.387 1.00 89.69 103 GLU A N 1
ATOM 835 C CA . GLU A 1 103 ? 1.236 -10.422 15.469 1.00 89.69 103 GLU A CA 1
ATOM 836 C C . GLU A 1 103 ? 0.504 -9.636 16.572 1.00 89.69 103 GLU A C 1
ATOM 838 O O . GLU A 1 103 ? -0.426 -10.163 17.183 1.00 89.69 103 GLU A O 1
ATOM 843 N N . MET A 1 104 ? 0.843 -8.359 16.777 1.00 89.62 104 MET A N 1
ATOM 844 C CA . MET A 1 104 ? 0.165 -7.476 17.737 1.00 89.62 104 MET A CA 1
ATOM 845 C C . MET A 1 104 ? -1.224 -7.012 17.262 1.00 89.62 104 MET A C 1
ATOM 847 O O . MET A 1 104 ? -2.017 -6.518 18.062 1.00 89.62 104 MET A O 1
ATOM 851 N N . LEU A 1 105 ? -1.574 -7.215 15.985 1.00 89.38 105 LEU A N 1
ATOM 852 C CA . LEU A 1 105 ? -2.859 -6.780 15.423 1.00 89.38 105 LEU A CA 1
ATOM 853 C C . LEU A 1 105 ? -4.067 -7.614 15.886 1.00 89.38 105 LEU A C 1
ATOM 855 O O . LEU A 1 105 ? -5.191 -7.264 15.536 1.00 89.38 105 LEU A O 1
ATOM 859 N N . ASN A 1 106 ? -3.889 -8.673 16.687 1.00 79.56 106 ASN A N 1
ATOM 860 C CA . ASN A 1 106 ? -4.989 -9.547 17.140 1.00 79.56 106 ASN A CA 1
ATOM 861 C C . ASN A 1 106 ? -6.146 -8.788 17.821 1.00 79.56 106 ASN A C 1
ATOM 863 O O . ASN A 1 106 ? -7.292 -9.229 17.762 1.00 79.56 106 ASN A O 1
ATOM 867 N N . ASN A 1 107 ? -5.856 -7.641 18.441 1.00 78.19 107 ASN A N 1
ATOM 868 C CA . ASN A 1 107 ? -6.845 -6.824 19.148 1.00 78.19 107 ASN A CA 1
ATOM 869 C C . ASN A 1 107 ? -7.478 -5.729 18.270 1.00 78.19 107 ASN A C 1
ATOM 871 O O . ASN A 1 107 ? -8.414 -5.049 18.700 1.00 78.19 107 ASN A O 1
ATOM 875 N N . VAL A 1 108 ? -6.997 -5.546 17.036 1.00 87.75 108 VAL A N 1
ATOM 876 C CA . VAL A 1 108 ? -7.506 -4.517 16.126 1.00 87.75 108 VAL A CA 1
ATOM 877 C C . VAL A 1 108 ? -8.809 -4.991 15.490 1.00 87.75 108 VAL A C 1
ATOM 879 O O . VAL A 1 108 ? -8.848 -5.913 14.676 1.00 87.75 108 VAL A O 1
ATOM 882 N N . LYS A 1 109 ? -9.907 -4.315 15.834 1.00 91.19 109 LYS A N 1
ATOM 883 C CA . LYS A 1 109 ? -11.211 -4.527 15.196 1.00 91.19 109 LYS A CA 1
ATOM 884 C C . LYS A 1 109 ? -11.268 -3.729 13.895 1.00 91.19 109 LYS A C 1
ATOM 886 O O . LYS A 1 109 ? -11.498 -2.526 13.938 1.00 91.19 109 LYS A O 1
ATOM 891 N N . ALA A 1 110 ? -11.093 -4.403 12.762 1.00 95.69 110 ALA A N 1
ATOM 892 C CA . ALA A 1 110 ? -11.262 -3.828 11.429 1.00 95.69 110 ALA A CA 1
ATOM 893 C C . ALA A 1 110 ? -12.358 -4.565 10.641 1.00 95.69 110 ALA A C 1
ATOM 895 O O . ALA A 1 110 ? -12.526 -5.779 10.775 1.00 95.69 110 ALA A O 1
ATOM 896 N N . ASP A 1 111 ? -13.083 -3.834 9.801 1.00 96.44 111 ASP A N 1
ATOM 897 C CA . ASP A 1 111 ? -14.027 -4.377 8.819 1.00 96.44 111 ASP A CA 1
ATOM 898 C C . ASP A 1 111 ? -13.335 -4.609 7.470 1.00 96.44 111 ASP A C 1
ATOM 900 O O . ASP A 1 111 ? -13.680 -5.548 6.753 1.00 96.44 111 ASP A O 1
ATOM 904 N N . LEU A 1 112 ? -12.319 -3.796 7.155 1.00 97.00 112 LEU A N 1
ATOM 905 C CA . LEU A 1 112 ? -11.457 -3.951 5.987 1.00 97.00 112 LEU A CA 1
ATOM 906 C C . LEU A 1 112 ? -10.037 -3.440 6.246 1.00 97.00 112 LEU A C 1
ATOM 908 O O . LEU A 1 112 ? -9.800 -2.631 7.146 1.00 97.00 112 LEU A O 1
ATOM 912 N N . VAL A 1 113 ? -9.112 -3.890 5.402 1.00 98.12 113 VAL A N 1
ATOM 913 C CA . VAL A 1 113 ? -7.761 -3.334 5.287 1.00 98.12 113 VAL A CA 1
ATOM 914 C C . VAL A 1 113 ? -7.696 -2.498 4.015 1.00 98.12 113 VAL A C 1
ATOM 916 O O . VAL A 1 113 ? -8.043 -2.990 2.939 1.00 98.12 113 VAL A O 1
ATOM 919 N N . TYR A 1 114 ? -7.260 -1.246 4.126 1.00 96.75 114 TYR A N 1
ATOM 920 C CA . TYR A 1 114 ? -7.134 -0.331 2.996 1.00 96.75 114 TYR A CA 1
ATOM 921 C C . TYR A 1 114 ? -5.675 0.046 2.764 1.00 96.75 114 TYR A C 1
ATOM 923 O O . TYR A 1 114 ? -5.081 0.785 3.540 1.00 96.75 114 TYR A O 1
ATOM 931 N N . ASP A 1 115 ? -5.086 -0.469 1.694 1.00 96.00 115 ASP A N 1
ATOM 932 C CA . ASP A 1 115 ? -3.716 -0.161 1.302 1.00 96.00 115 ASP A CA 1
ATOM 933 C C . ASP A 1 115 ? -3.703 1.044 0.357 1.00 96.00 115 ASP A C 1
ATOM 935 O O . ASP A 1 115 ? -4.154 0.959 -0.787 1.00 96.00 115 ASP A O 1
ATOM 939 N N . MET A 1 116 ? -3.214 2.171 0.872 1.00 90.50 116 MET A N 1
ATOM 940 C CA . MET A 1 116 ? -3.260 3.488 0.235 1.00 90.50 116 MET A CA 1
ATOM 941 C C . MET A 1 116 ? -1.946 3.875 -0.455 1.00 90.50 116 MET A C 1
ATOM 943 O O . MET A 1 116 ? -1.806 5.000 -0.928 1.00 90.50 116 MET A O 1
ATOM 947 N N . HIS A 1 117 ? -0.964 2.976 -0.481 1.00 85.50 117 HIS A N 1
ATOM 948 C CA . HIS A 1 117 ? 0.332 3.206 -1.115 1.00 85.50 117 HIS A CA 1
ATOM 949 C C . HIS A 1 117 ? 0.394 2.462 -2.456 1.00 85.50 117 HIS A C 1
ATOM 951 O O . HIS A 1 117 ? -0.253 1.435 -2.601 1.00 85.50 117 HIS A O 1
ATOM 957 N N . GLU A 1 118 ? 1.155 2.916 -3.454 1.00 76.62 118 GLU A N 1
ATOM 958 C CA . GLU A 1 118 ? 1.142 2.271 -4.783 1.00 76.62 118 GLU A CA 1
ATOM 959 C C . GLU A 1 118 ? 1.937 0.948 -4.868 1.00 76.62 118 GLU A C 1
ATOM 961 O O . GLU A 1 118 ? 1.517 -0.005 -5.528 1.00 76.62 118 GLU A O 1
ATOM 966 N N . ASP A 1 119 ? 3.074 0.867 -4.176 1.00 84.88 119 ASP A N 1
ATOM 967 C CA . ASP A 1 119 ? 4.081 -0.177 -4.402 1.00 84.88 119 ASP A CA 1
ATOM 968 C C . ASP A 1 119 ? 3.685 -1.590 -3.937 1.00 84.88 119 ASP A C 1
ATOM 970 O O . ASP A 1 119 ? 3.024 -1.788 -2.910 1.00 84.88 119 ASP A O 1
ATOM 974 N N . SER A 1 120 ? 4.222 -2.612 -4.612 1.00 88.75 120 SER A N 1
ATOM 975 C CA . SER A 1 120 ? 3.990 -4.025 -4.283 1.00 88.75 120 SER A CA 1
ATOM 976 C C . SER A 1 120 ? 4.511 -4.440 -2.895 1.00 88.75 120 SER A C 1
ATOM 978 O O . SER A 1 120 ? 4.044 -5.430 -2.328 1.00 88.75 120 SER A O 1
ATOM 980 N N . ILE A 1 121 ? 5.458 -3.700 -2.300 1.00 90.50 121 ILE A N 1
ATOM 981 C CA . ILE A 1 121 ? 5.957 -3.992 -0.938 1.00 90.50 121 ILE A CA 1
ATOM 982 C C . ILE A 1 121 ? 4.901 -3.754 0.126 1.00 90.50 121 ILE A C 1
ATOM 984 O O . ILE A 1 121 ? 4.774 -4.556 1.053 1.00 90.50 121 ILE A O 1
ATOM 988 N N . THR A 1 122 ? 4.102 -2.708 -0.058 1.00 93.00 122 THR A N 1
ATOM 989 C CA . THR A 1 122 ? 2.950 -2.433 0.797 1.00 93.00 122 THR A CA 1
ATOM 990 C C . THR A 1 122 ? 1.830 -3.433 0.535 1.00 93.00 122 THR A C 1
ATOM 992 O O . THR A 1 122 ? 1.292 -3.957 1.503 1.00 93.00 122 THR A O 1
ATOM 995 N N . LEU A 1 123 ? 1.609 -3.841 -0.729 1.00 95.06 123 LEU A N 1
ATOM 996 C CA . LEU A 1 123 ? 0.658 -4.909 -1.076 1.00 95.06 123 LEU A CA 1
ATOM 997 C C . LEU A 1 123 ? 0.972 -6.222 -0.348 1.00 95.06 123 LEU A C 1
ATOM 999 O O . LEU A 1 123 ? 0.079 -6.914 0.134 1.00 95.06 123 LEU A O 1
ATOM 1003 N N . ARG A 1 124 ? 2.252 -6.595 -0.281 1.00 95.62 124 ARG A N 1
ATOM 1004 C CA . ARG A 1 124 ? 2.676 -7.811 0.416 1.00 95.62 124 ARG A CA 1
ATOM 1005 C C . ARG A 1 124 ? 2.355 -7.733 1.908 1.00 95.62 124 ARG A C 1
ATOM 1007 O O . ARG A 1 124 ? 1.809 -8.686 2.453 1.00 95.62 124 ARG A O 1
ATOM 1014 N N . LEU A 1 125 ? 2.678 -6.620 2.568 1.00 95.62 125 LEU A N 1
ATOM 1015 C CA . LEU A 1 125 ? 2.359 -6.443 3.988 1.00 95.62 125 LEU A CA 1
ATOM 1016 C C . LEU A 1 125 ? 0.851 -6.408 4.232 1.00 95.62 125 LEU A C 1
ATOM 1018 O O . LEU A 1 125 ? 0.359 -7.123 5.103 1.00 95.62 125 LEU A O 1
ATOM 1022 N N . SER A 1 126 ? 0.117 -5.640 3.430 1.00 97.06 126 SER A N 1
ATOM 1023 C CA . SER A 1 126 ? -1.332 -5.509 3.540 1.00 97.06 126 SER A CA 1
ATOM 1024 C C . SER A 1 126 ? -2.053 -6.833 3.304 1.00 97.06 126 SER A C 1
ATOM 1026 O O . SER A 1 126 ? -3.005 -7.137 4.018 1.00 97.06 126 SER A O 1
ATOM 1028 N N . TYR A 1 127 ? -1.544 -7.679 2.405 1.00 97.75 127 TYR A N 1
ATOM 1029 C CA . TYR A 1 127 ? -1.999 -9.059 2.236 1.00 97.75 127 TYR A CA 1
ATOM 1030 C C . TYR A 1 127 ? -1.866 -9.880 3.526 1.00 97.75 127 TYR A C 1
ATOM 1032 O O . TYR A 1 127 ? -2.824 -10.537 3.933 1.00 97.75 127 TYR A O 1
ATOM 1040 N N . HIS A 1 128 ? -0.702 -9.859 4.184 1.00 97.44 128 HIS A N 1
ATOM 1041 C CA . HIS A 1 128 ? -0.487 -10.658 5.399 1.00 97.44 128 HIS A CA 1
ATOM 1042 C C . HIS A 1 128 ? -1.304 -10.128 6.577 1.00 97.44 128 HIS A C 1
ATOM 1044 O O . HIS A 1 128 ? -1.902 -10.922 7.300 1.00 97.44 128 HIS A O 1
ATOM 1050 N N . ILE A 1 129 ? -1.414 -8.805 6.707 1.00 97.25 129 ILE A N 1
ATOM 1051 C CA . ILE A 1 129 ? -2.289 -8.145 7.683 1.00 97.25 129 ILE A CA 1
ATOM 1052 C C . ILE A 1 129 ? -3.752 -8.556 7.464 1.00 97.25 129 ILE A C 1
ATOM 1054 O O . ILE A 1 129 ? -4.417 -9.020 8.389 1.00 97.25 129 ILE A O 1
ATOM 1058 N N . ALA A 1 130 ? -4.250 -8.454 6.231 1.00 97.44 130 ALA A N 1
ATOM 1059 C CA . ALA A 1 130 ? -5.623 -8.811 5.888 1.00 97.44 130 ALA A CA 1
ATOM 1060 C C . ALA A 1 130 ? -5.924 -10.295 6.140 1.00 97.44 130 ALA A C 1
ATOM 1062 O O . ALA A 1 130 ? -6.983 -10.621 6.678 1.00 97.44 130 ALA A O 1
ATOM 1063 N N . LYS A 1 131 ? -4.978 -11.197 5.835 1.00 96.19 131 LYS A N 1
ATOM 1064 C CA . LYS A 1 131 ? -5.107 -12.622 6.184 1.00 96.19 131 LYS A CA 1
ATOM 1065 C C . LYS A 1 131 ? -5.145 -12.852 7.685 1.00 96.19 131 LYS A C 1
ATOM 1067 O O . LYS A 1 131 ? -5.988 -13.620 8.136 1.00 96.19 131 LYS A O 1
ATOM 1072 N N . LYS A 1 132 ? -4.259 -12.202 8.444 1.00 95.38 132 LYS A N 1
ATOM 1073 C CA . LYS A 1 132 ? -4.203 -12.328 9.905 1.00 95.38 132 LYS A CA 1
ATOM 1074 C C . LYS A 1 132 ? -5.529 -11.919 10.546 1.00 95.38 132 LYS A C 1
ATOM 1076 O O . LYS A 1 132 ? -6.031 -12.624 11.412 1.00 95.38 132 LYS A O 1
ATOM 1081 N N . LEU A 1 133 ? -6.111 -10.819 10.073 1.00 95.69 133 LEU A N 1
ATOM 1082 C CA . LEU A 1 133 ? -7.383 -10.289 10.565 1.00 95.69 133 LEU A CA 1
ATOM 1083 C C . LEU A 1 133 ? -8.615 -11.000 9.983 1.00 95.69 133 LEU A C 1
ATOM 1085 O O . LEU A 1 133 ? -9.731 -10.770 10.450 1.00 95.69 133 LEU A O 1
ATOM 1089 N N . ASN A 1 134 ? -8.430 -11.841 8.960 1.00 95.19 134 ASN A N 1
ATOM 1090 C CA . ASN A 1 134 ? -9.497 -12.423 8.148 1.00 95.19 134 ASN A CA 1
ATOM 1091 C C . ASN A 1 134 ? -10.467 -11.352 7.603 1.00 95.19 134 ASN A C 1
ATOM 1093 O O . ASN A 1 134 ? -11.686 -11.436 7.777 1.00 95.19 134 ASN A O 1
ATOM 1097 N N . LYS A 1 135 ? -9.913 -10.303 6.98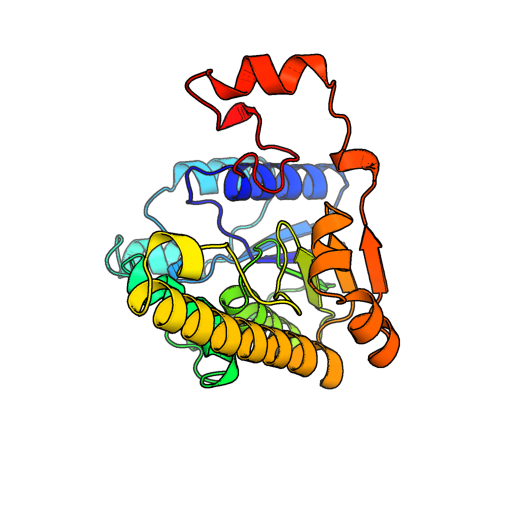1 1.00 96.50 135 LYS A N 1
ATOM 1098 C CA . LYS A 1 135 ? -10.663 -9.157 6.436 1.00 96.50 135 LYS A CA 1
ATOM 1099 C C . LYS A 1 135 ? -10.347 -8.915 4.963 1.00 96.50 135 LYS A C 1
ATOM 1101 O O . LYS A 1 135 ? -9.252 -9.249 4.513 1.00 96.50 135 LYS A O 1
ATOM 1106 N N . PRO A 1 136 ? -11.288 -8.339 4.193 1.00 97.06 136 PRO A N 1
ATOM 1107 C CA . PRO A 1 136 ? -11.031 -7.981 2.807 1.00 97.06 136 PRO A CA 1
ATOM 1108 C C . PRO A 1 136 ? -9.953 -6.898 2.715 1.00 97.06 136 PRO A C 1
ATOM 1110 O O . PRO A 1 136 ? -9.989 -5.905 3.444 1.00 97.06 136 PRO A O 1
ATOM 1113 N N . LEU A 1 137 ? -9.028 -7.078 1.774 1.00 98.19 137 LEU A N 1
ATOM 1114 C CA . LEU A 1 137 ? -8.067 -6.056 1.377 1.00 98.19 137 LEU A CA 1
ATOM 1115 C C . LEU A 1 137 ? -8.609 -5.262 0.184 1.00 98.19 137 LEU A C 1
ATOM 1117 O O . LEU A 1 137 ? -9.047 -5.847 -0.814 1.00 98.19 137 LEU A O 1
ATOM 1121 N N . ILE A 1 138 ? -8.527 -3.937 0.276 1.00 96.00 138 ILE A N 1
ATOM 1122 C CA . ILE A 1 138 ? -8.754 -2.991 -0.818 1.00 96.00 138 ILE A CA 1
ATOM 1123 C C . ILE A 1 138 ? -7.439 -2.261 -1.104 1.00 96.00 138 ILE A C 1
ATOM 1125 O O . ILE A 1 138 ? -6.795 -1.781 -0.175 1.00 96.00 138 ILE A O 1
ATOM 1129 N N . LYS A 1 139 ? -7.039 -2.172 -2.375 1.00 94.19 139 LYS A N 1
ATOM 1130 C CA . LYS A 1 139 ? -5.800 -1.500 -2.805 1.00 94.19 139 LYS A CA 1
ATOM 1131 C C . LYS A 1 139 ? -6.111 -0.246 -3.612 1.00 94.19 139 LYS A C 1
ATOM 1133 O O . LYS A 1 139 ? -6.928 -0.303 -4.529 1.00 94.19 139 LYS A O 1
ATOM 1138 N N . LEU A 1 140 ? -5.437 0.855 -3.308 1.00 88.88 140 LEU A N 1
ATOM 1139 C CA . LEU A 1 140 ? -5.451 2.075 -4.105 1.00 88.88 140 LEU A CA 1
ATOM 1140 C C . LEU A 1 140 ? -4.293 2.072 -5.111 1.00 88.88 140 LEU A C 1
ATOM 1142 O O . LEU A 1 140 ? -3.146 1.808 -4.759 1.00 88.88 140 LEU A O 1
ATOM 1146 N N . LEU A 1 141 ? -4.595 2.379 -6.370 1.00 84.69 141 LEU A N 1
ATOM 1147 C CA . LEU A 1 141 ? -3.621 2.553 -7.442 1.00 84.69 141 LEU A CA 1
ATOM 1148 C C . LEU A 1 141 ? -3.517 4.029 -7.818 1.00 84.69 141 LEU A C 1
ATOM 1150 O O . LEU A 1 141 ? -4.388 4.560 -8.519 1.00 84.69 141 LEU A O 1
ATOM 1154 N N . HIS A 1 142 ? -2.431 4.660 -7.369 1.00 73.88 142 HIS A N 1
ATOM 1155 C CA . HIS A 1 142 ? -2.014 5.990 -7.816 1.00 73.88 142 HIS A CA 1
ATOM 1156 C C . HIS A 1 142 ? -1.257 5.951 -9.142 1.00 73.88 142 HIS A C 1
ATOM 1158 O O . HIS A 1 142 ? -1.358 6.880 -9.926 1.00 73.88 142 HIS A O 1
ATOM 1164 N N . ASP A 1 143 ? -0.518 4.881 -9.415 1.00 73.94 143 ASP A N 1
ATOM 1165 C CA . ASP A 1 143 ? 0.272 4.720 -10.635 1.00 73.94 143 ASP A CA 1
ATOM 1166 C C . ASP A 1 143 ? -0.012 3.344 -11.253 1.00 73.94 143 ASP A C 1
ATOM 1168 O O . ASP A 1 143 ? -0.777 2.535 -10.717 1.00 73.94 143 ASP A O 1
ATOM 1172 N N . GLU A 1 144 ? 0.560 3.092 -12.419 1.00 74.25 144 GLU A N 1
ATOM 1173 C CA . GLU A 1 144 ? 0.541 1.795 -13.076 1.00 74.25 144 GLU A CA 1
ATOM 1174 C C . GLU A 1 144 ? 1.281 0.735 -12.222 1.00 74.25 144 GLU A C 1
ATOM 1176 O O . GLU A 1 144 ? 2.467 0.881 -11.924 1.00 74.25 144 GLU A O 1
ATOM 1181 N N . PRO A 1 145 ? 0.627 -0.371 -11.821 1.00 73.94 145 PRO A N 1
ATOM 1182 C CA . PRO A 1 145 ? 1.273 -1.370 -10.963 1.00 73.94 145 PRO A CA 1
ATOM 1183 C C . PRO A 1 145 ? 2.312 -2.222 -11.710 1.00 73.94 145 PRO A C 1
ATOM 1185 O O . PRO A 1 145 ? 3.213 -2.789 -11.103 1.00 73.94 145 PRO A O 1
ATOM 1188 N N . PHE A 1 146 ? 2.160 -2.366 -13.027 1.00 84.31 146 PHE A N 1
ATOM 1189 C CA . PHE A 1 146 ? 3.078 -3.058 -13.933 1.00 84.31 146 PHE A CA 1
ATOM 1190 C C . PHE A 1 146 ? 2.713 -2.704 -15.377 1.00 84.31 146 PHE A C 1
ATOM 1192 O O . PHE A 1 146 ? 1.561 -2.380 -15.653 1.00 84.31 146 PHE A O 1
ATOM 1199 N N . ARG A 1 147 ? 3.653 -2.807 -16.324 1.00 73.88 147 ARG A N 1
ATOM 1200 C CA . ARG A 1 147 ? 3.381 -2.587 -17.758 1.00 73.88 147 ARG A CA 1
ATOM 1201 C C . ARG A 1 147 ? 3.427 -3.886 -18.555 1.00 73.88 147 ARG A C 1
ATOM 1203 O O . ARG A 1 147 ? 4.264 -4.754 -18.302 1.00 73.88 147 ARG A O 1
ATOM 1210 N N . LYS A 1 148 ? 2.559 -4.001 -19.568 1.00 62.41 148 LYS A N 1
ATOM 1211 C CA . LYS A 1 148 ? 2.605 -5.113 -20.538 1.00 62.41 148 LYS A CA 1
ATOM 1212 C C . LYS A 1 148 ? 3.651 -4.895 -21.639 1.00 62.41 148 LYS A C 1
ATOM 1214 O O . LYS A 1 148 ? 4.184 -5.871 -22.166 1.00 62.41 148 LYS A O 1
ATOM 1219 N N . THR A 1 149 ? 3.935 -3.643 -21.999 1.00 57.22 149 THR A N 1
ATOM 1220 C CA . THR A 1 149 ? 4.790 -3.288 -23.140 1.00 57.22 149 THR A CA 1
ATOM 1221 C C . THR A 1 149 ? 6.123 -2.673 -22.713 1.00 57.22 149 THR A C 1
ATOM 1223 O O . THR A 1 149 ? 6.241 -2.000 -21.690 1.00 57.22 149 THR A O 1
ATOM 1226 N N . PHE A 1 150 ? 7.145 -2.963 -23.518 1.00 57.72 150 PHE A N 1
ATOM 1227 C CA . PHE A 1 150 ? 8.522 -2.498 -23.374 1.00 57.72 150 PHE A CA 1
ATOM 1228 C C . PHE A 1 150 ? 8.688 -1.073 -23.920 1.00 57.72 150 PHE A C 1
ATOM 1230 O O . PHE A 1 150 ? 8.003 -0.690 -24.867 1.00 57.72 150 PHE A O 1
ATOM 1237 N N . GLY A 1 151 ? 9.675 -0.342 -23.393 1.00 53.94 151 GLY A N 1
ATOM 1238 C CA . GLY A 1 151 ? 10.255 0.817 -24.067 1.00 53.94 151 GLY A CA 1
ATOM 1239 C C . GLY A 1 151 ? 9.890 2.154 -23.439 1.00 53.94 151 GLY A C 1
ATOM 1240 O O . GLY A 1 151 ? 9.074 2.896 -23.972 1.00 53.94 151 GLY A O 1
ATOM 1241 N N . ARG A 1 152 ? 10.628 2.543 -22.395 1.00 58.59 152 ARG A N 1
ATOM 1242 C CA . ARG A 1 152 ? 10.747 3.962 -22.007 1.00 58.59 152 ARG A CA 1
ATOM 1243 C C . ARG A 1 152 ? 11.622 4.766 -22.987 1.00 58.59 152 ARG A C 1
ATOM 1245 O O . ARG A 1 152 ? 11.991 5.901 -22.718 1.00 58.59 152 ARG A O 1
ATOM 1252 N N . GLY A 1 153 ? 11.999 4.167 -24.121 1.00 58.50 153 GLY A N 1
ATOM 1253 C CA . GLY A 1 153 ? 12.882 4.771 -25.116 1.00 58.50 153 GLY A CA 1
ATOM 1254 C C . GLY A 1 153 ? 14.356 4.794 -24.709 1.00 58.50 153 GLY A C 1
ATOM 1255 O O . GLY A 1 153 ? 15.181 5.211 -25.518 1.00 58.50 153 GLY A O 1
ATOM 1256 N N . TYR A 1 154 ? 14.724 4.295 -23.521 1.00 62.72 154 TYR A N 1
ATOM 1257 C CA . TYR A 1 154 ? 16.108 4.328 -23.041 1.00 62.72 154 TYR A CA 1
ATOM 1258 C C . TYR A 1 154 ? 17.062 3.571 -23.950 1.00 62.72 154 TYR A C 1
ATOM 1260 O O . TYR A 1 154 ? 18.164 4.051 -24.176 1.00 62.72 154 TYR A O 1
ATOM 1268 N N . ARG A 1 155 ? 16.646 2.454 -24.559 1.00 67.00 155 ARG A N 1
ATOM 1269 C CA . ARG A 1 155 ? 17.458 1.770 -25.579 1.00 67.00 155 ARG A CA 1
ATOM 1270 C C . ARG A 1 155 ? 17.876 2.681 -26.744 1.00 67.00 155 ARG A C 1
ATOM 1272 O O . ARG A 1 155 ? 18.979 2.521 -27.256 1.00 67.00 155 ARG A O 1
ATOM 1279 N N . LYS A 1 156 ? 17.029 3.634 -27.160 1.00 68.31 156 LYS A N 1
ATOM 1280 C CA . LYS A 1 156 ? 17.355 4.578 -28.247 1.00 68.31 156 LYS A CA 1
ATOM 1281 C C . LYS A 1 156 ? 18.372 5.642 -27.820 1.00 68.31 156 LYS A C 1
ATOM 1283 O O . LYS A 1 156 ? 19.051 6.185 -28.678 1.00 68.31 156 LYS A O 1
ATOM 1288 N N . ILE A 1 157 ? 18.464 5.931 -26.522 1.00 72.94 157 ILE A N 1
ATOM 1289 C CA . ILE A 1 157 ? 19.297 7.008 -25.965 1.00 72.94 157 ILE A CA 1
ATOM 1290 C C . ILE A 1 157 ? 20.608 6.457 -25.377 1.00 72.94 157 ILE A C 1
ATOM 1292 O O . ILE A 1 157 ? 21.659 7.062 -25.530 1.00 72.94 157 ILE A O 1
ATOM 1296 N N . LEU A 1 158 ? 20.555 5.297 -24.718 1.00 73.88 158 LEU A N 1
ATOM 1297 C CA . LEU A 1 158 ? 21.626 4.722 -23.893 1.00 73.88 158 LEU A CA 1
ATOM 1298 C C . LEU A 1 158 ? 22.188 3.401 -24.453 1.00 73.88 158 LEU A C 1
ATOM 1300 O O . LEU A 1 158 ? 22.982 2.732 -23.788 1.00 73.88 158 LEU A O 1
ATOM 1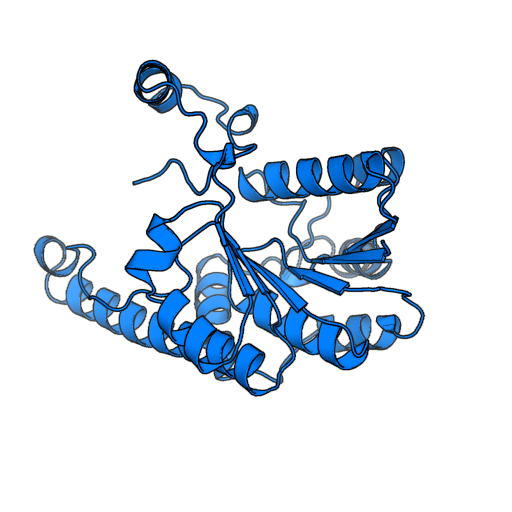304 N N . GLY A 1 159 ? 21.753 2.974 -25.644 1.00 82.88 159 GLY A N 1
ATOM 1305 C CA . GLY A 1 159 ? 22.258 1.772 -26.316 1.00 82.88 159 GLY A CA 1
ATOM 1306 C C . GLY A 1 159 ? 22.100 0.492 -25.483 1.00 82.88 159 GLY A C 1
ATOM 1307 O O . GLY A 1 159 ? 21.001 0.161 -25.029 1.00 82.88 159 GLY A O 1
ATOM 1308 N N . LEU A 1 160 ? 23.204 -0.239 -25.284 1.00 82.50 160 LEU A N 1
ATOM 1309 C CA . LEU A 1 160 ? 23.241 -1.504 -24.533 1.00 82.50 160 LEU A CA 1
ATOM 1310 C C . LEU A 1 160 ? 22.851 -1.340 -23.057 1.00 82.50 160 LEU A C 1
ATOM 1312 O O . LEU A 1 160 ? 22.138 -2.187 -22.521 1.00 82.50 160 LEU A O 1
ATOM 1316 N N . TYR A 1 161 ? 23.243 -0.238 -22.411 1.00 80.81 161 TYR A N 1
ATOM 1317 C CA . TYR A 1 161 ? 22.843 0.046 -21.029 1.00 80.81 161 TYR A CA 1
ATOM 1318 C C . TYR A 1 161 ? 21.335 0.284 -20.918 1.00 80.81 161 TYR A C 1
ATOM 1320 O O . TYR A 1 161 ? 20.694 -0.202 -19.987 1.00 80.81 161 TYR A O 1
ATOM 1328 N N . GLY A 1 162 ? 20.751 0.962 -21.911 1.00 79.75 162 GLY A N 1
ATOM 1329 C CA . GLY A 1 162 ? 19.302 1.121 -22.018 1.00 79.75 162 GLY A CA 1
ATOM 1330 C C . GLY A 1 162 ? 18.581 -0.218 -22.185 1.00 79.75 162 GLY A C 1
ATOM 1331 O O . GLY A 1 162 ? 17.572 -0.454 -21.526 1.00 79.75 162 GLY A O 1
ATOM 1332 N N . LEU A 1 163 ? 19.131 -1.130 -22.996 1.00 82.06 163 LEU A N 1
ATOM 1333 C CA . LEU A 1 163 ? 18.591 -2.484 -23.149 1.00 82.06 163 LEU A CA 1
ATOM 1334 C C . LEU A 1 163 ? 18.637 -3.278 -21.832 1.00 82.06 163 LEU A C 1
ATOM 1336 O O . LEU A 1 163 ? 17.657 -3.942 -21.489 1.00 82.06 163 LEU A O 1
ATOM 1340 N N . ALA A 1 164 ? 19.747 -3.208 -21.093 1.00 83.38 164 ALA A N 1
ATOM 1341 C CA . ALA A 1 164 ? 19.884 -3.877 -19.801 1.00 83.38 164 ALA A CA 1
ATOM 1342 C C . ALA A 1 164 ? 18.877 -3.334 -18.773 1.00 83.38 164 ALA A C 1
ATOM 1344 O O . ALA A 1 164 ? 18.180 -4.116 -18.124 1.00 83.38 164 ALA A O 1
ATOM 1345 N N . TYR A 1 165 ? 18.741 -2.006 -18.680 1.00 81.50 165 TYR A N 1
ATOM 1346 C CA . TYR A 1 165 ? 17.764 -1.359 -17.805 1.00 81.50 165 TYR A CA 1
ATOM 1347 C C . TYR A 1 165 ? 16.330 -1.771 -18.150 1.00 81.50 165 TYR A C 1
ATOM 1349 O O . TYR A 1 165 ? 15.580 -2.207 -17.276 1.00 81.50 165 TYR A O 1
ATOM 1357 N N . ASP A 1 166 ? 15.952 -1.700 -19.427 1.00 80.69 166 ASP A N 1
ATOM 1358 C CA . ASP A 1 166 ? 14.600 -2.060 -19.842 1.00 80.69 166 ASP A CA 1
ATOM 1359 C C . ASP A 1 166 ? 14.307 -3.560 -19.596 1.00 80.69 166 ASP A C 1
ATOM 1361 O O . ASP A 1 166 ? 13.193 -3.925 -19.215 1.00 80.69 166 ASP A O 1
ATOM 1365 N N . THR A 1 167 ? 15.307 -4.438 -19.760 1.00 84.25 167 THR A N 1
ATOM 1366 C CA . THR A 1 167 ? 15.187 -5.879 -19.461 1.00 84.25 167 THR A CA 1
ATOM 1367 C C . THR A 1 167 ? 14.960 -6.124 -17.969 1.00 84.25 167 THR A C 1
ATOM 1369 O O . THR A 1 167 ? 14.099 -6.924 -17.593 1.00 84.25 167 THR A O 1
ATOM 1372 N N . LEU A 1 168 ? 15.693 -5.409 -17.111 1.00 85.94 168 LEU A N 1
ATOM 1373 C CA . LEU A 1 168 ? 15.518 -5.475 -15.662 1.00 85.94 168 LEU A CA 1
ATOM 1374 C C . LEU A 1 168 ? 14.108 -5.021 -15.256 1.00 85.94 168 LEU A C 1
ATOM 1376 O O . LEU A 1 168 ? 13.411 -5.743 -14.542 1.00 85.94 168 LEU A O 1
ATOM 1380 N N . MET A 1 169 ? 13.653 -3.876 -15.776 1.00 85.06 169 MET A N 1
ATOM 1381 C CA . MET A 1 169 ? 12.303 -3.356 -15.524 1.00 85.06 169 MET A CA 1
ATOM 1382 C C . MET A 1 169 ? 11.211 -4.326 -15.968 1.00 85.06 169 MET A C 1
ATOM 1384 O O . MET A 1 169 ? 10.216 -4.513 -15.271 1.00 85.06 169 MET A O 1
ATOM 1388 N N . TRP A 1 170 ? 11.397 -4.985 -17.111 1.00 85.31 170 TRP A N 1
ATOM 1389 C CA . TRP A 1 170 ? 10.459 -5.994 -17.590 1.00 85.31 170 TRP A CA 1
ATOM 1390 C C . TRP A 1 170 ? 10.334 -7.183 -16.631 1.00 85.31 170 TRP A C 1
ATOM 1392 O O . TRP A 1 170 ? 9.228 -7.675 -16.392 1.00 85.31 170 TRP A O 1
ATOM 1402 N N . TYR A 1 171 ? 11.450 -7.639 -16.056 1.00 88.38 171 TYR A N 1
ATOM 1403 C CA . TYR A 1 171 ? 11.421 -8.699 -15.051 1.00 88.38 171 TYR A CA 1
ATOM 1404 C C . TYR A 1 171 ? 10.707 -8.242 -13.773 1.00 88.38 171 TYR A C 1
ATOM 1406 O O . TYR A 1 171 ? 9.853 -8.964 -13.258 1.00 88.38 171 TYR A O 1
ATOM 1414 N N . PHE A 1 172 ? 10.983 -7.022 -13.312 1.00 89.88 172 PHE A N 1
ATOM 1415 C CA . PHE A 1 172 ? 10.313 -6.408 -12.165 1.00 89.88 172 PHE A CA 1
ATOM 1416 C C . PHE A 1 172 ? 8.798 -6.306 -12.343 1.00 89.88 172 PHE A C 1
ATOM 1418 O O . PHE A 1 172 ? 8.062 -6.860 -11.531 1.00 89.88 172 PHE A O 1
ATOM 1425 N N . TYR A 1 173 ? 8.314 -5.785 -13.470 1.00 88.94 173 TYR A N 1
ATOM 1426 C CA . TYR A 1 173 ? 6.874 -5.738 -13.745 1.00 88.94 173 TYR A CA 1
ATOM 1427 C C . TYR A 1 173 ? 6.211 -7.119 -13.769 1.00 88.94 173 TYR A C 1
ATOM 1429 O O . TYR A 1 173 ? 5.055 -7.270 -13.369 1.00 88.94 173 TYR A O 1
ATOM 1437 N N . LYS A 1 174 ? 6.927 -8.163 -14.202 1.00 90.88 174 LYS A N 1
ATOM 1438 C CA . LYS A 1 174 ? 6.419 -9.538 -14.100 1.00 90.88 174 LYS A CA 1
ATOM 1439 C C . LYS A 1 174 ? 6.299 -10.003 -12.653 1.00 90.88 174 LYS A C 1
ATOM 1441 O O . LYS A 1 174 ? 5.349 -10.724 -12.346 1.00 90.88 174 LYS A O 1
ATOM 1446 N N . LEU A 1 175 ? 7.244 -9.646 -11.787 1.00 93.00 175 LEU A N 1
ATOM 1447 C CA . LEU A 1 175 ? 7.190 -9.982 -10.365 1.00 93.00 175 LEU A CA 1
ATOM 1448 C C . LEU A 1 175 ? 6.065 -9.229 -9.654 1.00 93.00 175 LEU A C 1
ATOM 1450 O O . LEU A 1 175 ? 5.293 -9.865 -8.937 1.00 93.00 175 LEU A O 1
ATOM 1454 N N . ASP A 1 176 ? 5.901 -7.935 -9.920 1.00 92.06 176 ASP A N 1
ATOM 1455 C CA . ASP A 1 176 ? 4.786 -7.141 -9.393 1.00 92.06 176 ASP A CA 1
ATOM 1456 C C . ASP A 1 176 ? 3.446 -7.728 -9.828 1.00 92.06 176 ASP A C 1
ATOM 1458 O O . ASP A 1 176 ? 2.571 -8.007 -9.006 1.00 92.06 176 ASP A O 1
ATOM 1462 N N . ARG A 1 177 ? 3.308 -8.065 -11.115 1.00 93.50 177 ARG A N 1
ATOM 1463 C CA . ARG A 1 177 ? 2.108 -8.742 -11.618 1.00 93.50 177 ARG A CA 1
ATOM 1464 C C . ARG A 1 177 ? 1.831 -10.054 -10.886 1.00 93.50 177 ARG A C 1
ATOM 1466 O O . ARG A 1 177 ? 0.675 -10.358 -10.591 1.00 93.50 177 ARG A O 1
ATOM 1473 N N . LYS A 1 178 ? 2.864 -10.847 -10.589 1.00 94.94 178 LYS A N 1
ATOM 1474 C CA . LYS A 1 178 ? 2.716 -12.090 -9.817 1.00 94.94 178 LYS A CA 1
ATOM 1475 C C . LYS A 1 178 ? 2.298 -11.822 -8.365 1.00 94.94 178 LYS A C 1
ATOM 1477 O O . LYS A 1 178 ? 1.490 -12.589 -7.845 1.00 94.94 178 LYS A O 1
ATOM 1482 N N . ALA A 1 179 ? 2.785 -10.750 -7.738 1.00 94.94 179 ALA A N 1
ATOM 1483 C CA . ALA A 1 179 ? 2.362 -10.321 -6.403 1.00 94.94 179 ALA A CA 1
ATOM 1484 C C . ALA A 1 179 ? 0.863 -9.982 -6.356 1.00 94.94 179 ALA A C 1
ATOM 1486 O O . ALA A 1 179 ? 0.138 -10.535 -5.527 1.00 94.94 179 ALA A O 1
ATOM 1487 N N . TYR A 1 180 ? 0.379 -9.159 -7.293 1.00 94.94 180 TYR A N 1
ATOM 1488 C CA . TYR A 1 180 ? -1.050 -8.847 -7.417 1.00 94.94 180 TYR A CA 1
ATOM 1489 C C . TYR A 1 180 ? -1.885 -10.103 -7.666 1.00 94.94 180 TYR A C 1
ATOM 1491 O O . TYR A 1 180 ? -2.842 -10.355 -6.938 1.00 94.94 180 TYR A O 1
ATOM 1499 N N . ILE A 1 181 ? -1.490 -10.940 -8.632 1.00 95.94 181 ILE A N 1
ATOM 1500 C CA . ILE A 1 181 ? -2.205 -12.190 -8.929 1.00 95.94 181 ILE A CA 1
ATOM 1501 C C . ILE A 1 181 ? -2.287 -13.091 -7.703 1.00 95.94 181 ILE A C 1
ATOM 1503 O O . ILE A 1 181 ? -3.352 -13.640 -7.454 1.00 95.94 181 ILE A O 1
ATOM 1507 N N . LYS A 1 182 ? -1.206 -13.225 -6.930 1.00 96.56 182 LYS A N 1
ATOM 1508 C CA . LYS A 1 182 ? -1.211 -14.035 -5.711 1.00 96.56 182 LYS A CA 1
ATOM 1509 C C . LYS A 1 182 ? -2.224 -13.518 -4.687 1.00 96.56 182 LYS A C 1
ATOM 1511 O O . LYS A 1 182 ? -2.997 -14.300 -4.138 1.00 96.56 182 LYS A O 1
ATOM 1516 N N . ALA A 1 183 ? -2.239 -12.210 -4.434 1.00 96.88 183 ALA A N 1
ATOM 1517 C CA . ALA A 1 183 ? -3.179 -11.617 -3.485 1.00 96.88 183 ALA A CA 1
ATOM 1518 C C . ALA A 1 183 ? -4.646 -11.799 -3.924 1.00 96.88 183 ALA A C 1
ATOM 1520 O O . ALA A 1 183 ? -5.517 -12.015 -3.079 1.00 96.88 183 ALA A O 1
ATOM 1521 N N . MET A 1 184 ? -4.906 -11.752 -5.236 1.00 97.25 184 MET A N 1
ATOM 1522 C CA . MET A 1 184 ? -6.226 -11.995 -5.827 1.00 97.25 184 MET A CA 1
ATOM 1523 C C . MET A 1 184 ? -6.625 -13.475 -5.794 1.00 97.25 184 MET A C 1
ATOM 1525 O O . MET A 1 184 ? -7.737 -13.796 -5.386 1.00 97.25 184 MET A O 1
ATOM 1529 N N . SER A 1 185 ? -5.729 -14.383 -6.195 1.00 97.44 185 SER A N 1
ATOM 1530 C CA . SER A 1 185 ? -6.002 -15.825 -6.278 1.00 97.44 185 SER A CA 1
ATOM 1531 C C . SER A 1 185 ? -6.282 -16.440 -4.917 1.00 97.44 185 SER A C 1
ATOM 1533 O O . SER A 1 185 ? -7.139 -17.306 -4.796 1.00 97.44 185 SER A O 1
ATOM 1535 N N . ASP A 1 186 ? -5.590 -15.956 -3.885 1.00 96.94 186 ASP A N 1
ATOM 1536 C CA . ASP A 1 186 ? -5.795 -16.388 -2.504 1.00 96.94 186 ASP A CA 1
ATOM 1537 C C . ASP A 1 186 ? -7.085 -15.788 -1.904 1.00 96.94 186 ASP A C 1
ATOM 1539 O O . ASP A 1 186 ? -7.408 -16.028 -0.743 1.00 96.94 186 ASP A O 1
ATOM 1543 N N . GLY A 1 187 ? -7.812 -14.971 -2.676 1.00 95.94 187 GLY A N 1
ATOM 1544 C CA . GLY A 1 187 ? -9.075 -14.362 -2.286 1.00 95.94 187 GLY A CA 1
ATOM 1545 C C . GLY A 1 187 ? -8.948 -13.262 -1.234 1.00 95.94 187 GLY A C 1
ATOM 1546 O O . GLY A 1 187 ? -9.969 -12.891 -0.660 1.00 95.94 187 GLY A O 1
ATOM 1547 N N . VAL A 1 188 ? -7.745 -12.747 -0.974 1.00 97.62 188 VAL A N 1
ATOM 1548 C CA . VAL A 1 188 ? -7.483 -11.739 0.067 1.00 97.62 188 VAL A CA 1
ATOM 1549 C C . VAL A 1 188 ? -7.763 -10.334 -0.453 1.00 97.62 188 VAL A C 1
ATOM 1551 O O . VAL A 1 188 ? -8.521 -9.580 0.156 1.00 97.62 188 VAL A O 1
ATOM 1554 N N . LEU A 1 189 ? -7.185 -9.995 -1.608 1.00 97.56 189 LEU A N 1
ATOM 1555 C CA . LEU A 1 189 ? -7.510 -8.766 -2.324 1.00 97.56 189 LEU A CA 1
ATOM 1556 C C . LEU A 1 189 ? -8.917 -8.918 -2.903 1.00 97.56 189 LEU A C 1
ATOM 1558 O O . LEU A 1 189 ? -9.166 -9.860 -3.648 1.00 97.56 189 LEU A O 1
ATOM 1562 N N . LYS A 1 190 ? -9.837 -8.021 -2.539 1.00 96.81 190 LYS A N 1
ATOM 1563 C CA . LYS A 1 190 ? -11.240 -8.041 -2.998 1.00 96.81 190 LYS A CA 1
ATOM 1564 C C . LYS A 1 190 ? -11.607 -6.851 -3.871 1.00 96.81 190 LYS A C 1
ATOM 1566 O O . LYS A 1 190 ? -12.582 -6.922 -4.623 1.00 96.81 190 LYS A O 1
ATOM 1571 N N . GLY A 1 191 ? -10.838 -5.769 -3.790 1.00 95.00 191 GLY A N 1
ATOM 1572 C CA . GLY A 1 191 ? -11.100 -4.576 -4.573 1.00 95.00 191 GLY A CA 1
ATOM 1573 C C . GLY A 1 191 ? -9.852 -3.776 -4.890 1.00 95.00 191 GLY A C 1
ATOM 1574 O O . GLY A 1 191 ? -8.896 -3.738 -4.117 1.00 95.00 191 GLY A O 1
ATOM 1575 N N . ILE A 1 192 ? -9.899 -3.118 -6.040 1.00 92.69 192 ILE A N 1
ATOM 1576 C CA . ILE A 1 192 ? -8.919 -2.138 -6.473 1.00 92.69 192 ILE A CA 1
ATOM 1577 C C . ILE A 1 192 ? -9.653 -0.831 -6.756 1.00 92.69 192 ILE A C 1
ATOM 1579 O O . ILE A 1 192 ? -10.586 -0.776 -7.560 1.00 92.69 192 ILE A O 1
ATOM 1583 N N . ALA A 1 193 ? -9.212 0.220 -6.086 1.00 88.00 193 ALA A N 1
ATOM 1584 C CA . ALA A 1 193 ? -9.548 1.594 -6.388 1.00 88.00 193 ALA A CA 1
ATOM 1585 C C . ALA A 1 193 ? -8.440 2.197 -7.250 1.00 88.00 193 ALA A C 1
ATOM 1587 O O . ALA A 1 193 ? -7.262 1.961 -6.999 1.00 88.00 193 ALA A O 1
ATOM 1588 N N . SER A 1 194 ? -8.790 3.008 -8.241 1.00 82.19 194 SER A N 1
ATOM 1589 C CA . SER A 1 194 ? -7.812 3.798 -8.982 1.00 82.19 194 SER A CA 1
ATOM 1590 C C . SER A 1 194 ? -8.301 5.219 -9.197 1.00 82.19 194 SER A C 1
ATOM 1592 O O . SER A 1 194 ? -9.498 5.466 -9.356 1.00 82.19 194 SER A O 1
ATOM 1594 N N . VAL A 1 195 ? -7.355 6.150 -9.211 1.00 73.88 195 VAL A N 1
ATOM 1595 C CA . VAL A 1 195 ? -7.594 7.567 -9.509 1.00 73.88 195 VAL A CA 1
ATOM 1596 C C . VAL A 1 195 ? -7.390 7.892 -10.993 1.00 73.88 195 VAL A C 1
ATOM 1598 O O . VAL A 1 195 ? -7.684 9.004 -11.415 1.00 73.88 195 VAL A O 1
ATOM 1601 N N . SER A 1 196 ? -6.913 6.934 -11.801 1.00 72.88 196 SER A N 1
ATOM 1602 C CA . SER A 1 196 ? -6.627 7.140 -13.223 1.00 72.88 196 SER A CA 1
ATOM 1603 C C . SER A 1 196 ? -6.980 5.917 -14.064 1.00 72.88 196 SER A C 1
ATOM 1605 O O . SER A 1 196 ? -6.575 4.794 -13.770 1.00 72.88 196 SER A O 1
ATOM 1607 N N . GLN A 1 197 ? -7.688 6.147 -15.172 1.00 77.19 197 GLN A N 1
ATOM 1608 C CA . GLN A 1 197 ? -7.947 5.114 -16.175 1.00 77.19 197 GLN A CA 1
ATOM 1609 C C . GLN A 1 197 ? -6.646 4.644 -16.855 1.00 77.19 197 GLN A C 1
ATOM 1611 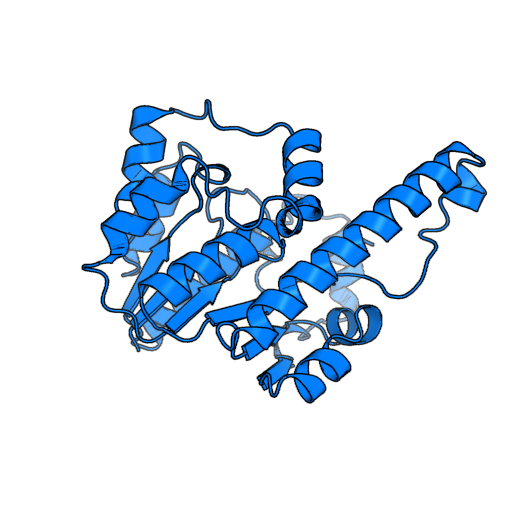O O . GLN A 1 197 ? -6.530 3.474 -17.212 1.00 77.19 197 GLN A O 1
ATOM 1616 N N . ALA A 1 198 ? -5.638 5.518 -16.968 1.00 74.38 198 ALA A N 1
ATOM 1617 C CA . ALA A 1 198 ? -4.377 5.198 -17.638 1.00 74.38 198 ALA A CA 1
ATOM 1618 C C . ALA A 1 198 ? -3.629 4.046 -16.947 1.00 74.38 198 ALA A C 1
ATOM 1620 O O . ALA A 1 198 ? -3.162 3.123 -17.612 1.00 74.38 198 ALA A O 1
ATOM 1621 N N . SER A 1 199 ? -3.581 4.049 -15.610 1.00 72.75 199 SER A N 1
ATOM 1622 C CA . SER A 1 199 ? -2.949 2.981 -14.824 1.00 72.75 199 SER A CA 1
ATOM 1623 C C . SER A 1 199 ? -3.606 1.622 -15.074 1.00 72.75 199 SER A C 1
ATOM 1625 O O . SER A 1 199 ? -2.932 0.590 -15.062 1.00 72.75 199 SER A O 1
ATOM 1627 N N . ILE A 1 200 ? -4.918 1.614 -15.331 1.00 81.06 200 ILE A N 1
ATOM 1628 C CA . ILE A 1 200 ? -5.680 0.404 -15.642 1.00 81.06 200 ILE A CA 1
ATOM 1629 C C . ILE A 1 200 ? -5.340 -0.102 -17.041 1.00 81.06 200 ILE A C 1
ATOM 1631 O O . ILE A 1 200 ? -4.981 -1.268 -17.194 1.00 81.06 200 ILE A O 1
ATOM 1635 N N . GLU A 1 201 ? -5.386 0.774 -18.041 1.00 80.94 201 GLU A N 1
ATOM 1636 C CA . GLU A 1 201 ? -5.149 0.416 -19.444 1.00 80.94 201 GLU A CA 1
ATOM 1637 C C . GLU A 1 201 ? -3.714 -0.064 -19.693 1.00 80.94 201 GLU A C 1
ATOM 1639 O O . GLU A 1 201 ? -3.501 -1.090 -20.341 1.00 80.94 201 GLU A O 1
ATOM 1644 N N . LEU A 1 202 ? -2.716 0.630 -19.134 1.00 77.06 202 LEU A N 1
ATOM 1645 C CA . LEU A 1 202 ? -1.300 0.296 -19.329 1.00 77.06 202 LEU A CA 1
ATOM 1646 C C . LEU A 1 202 ? -0.907 -1.034 -18.671 1.00 77.06 202 LEU A C 1
ATOM 1648 O O . LEU A 1 202 ? -0.063 -1.776 -19.195 1.00 77.06 202 LEU A O 1
ATOM 1652 N N . SER A 1 203 ? -1.538 -1.355 -17.540 1.00 83.25 203 SER A N 1
ATOM 1653 C CA . SER A 1 203 ? -1.311 -2.612 -16.824 1.00 83.25 203 SER A CA 1
ATOM 1654 C C . SER A 1 203 ? -2.191 -3.762 -17.310 1.00 83.25 203 SER A C 1
ATOM 1656 O O . SER A 1 203 ? -1.819 -4.927 -17.136 1.00 83.25 203 SER A O 1
ATOM 1658 N N . ARG A 1 204 ? -3.332 -3.460 -17.947 1.00 88.31 204 ARG A N 1
ATOM 1659 C CA . ARG A 1 204 ? -4.420 -4.412 -18.240 1.00 88.31 204 ARG A CA 1
ATOM 1660 C C . ARG A 1 204 ? -4.855 -5.167 -16.984 1.00 88.31 204 ARG A C 1
ATOM 1662 O O . ARG A 1 204 ? -5.061 -6.385 -17.001 1.00 88.31 204 ARG A O 1
ATOM 1669 N N . ILE A 1 205 ? -4.880 -4.462 -15.851 1.00 89.19 205 ILE A N 1
ATOM 1670 C CA . ILE A 1 205 ? -5.269 -5.052 -14.567 1.00 89.19 205 ILE A CA 1
ATOM 1671 C C . ILE A 1 205 ? -6.770 -5.335 -14.506 1.00 89.19 205 ILE A C 1
ATOM 1673 O O . ILE A 1 205 ? -7.173 -6.229 -13.776 1.00 89.19 205 ILE A O 1
ATOM 1677 N N . ASP A 1 206 ? -7.584 -4.657 -15.313 1.00 91.81 206 ASP A N 1
ATOM 1678 C CA . ASP A 1 206 ? -9.003 -4.949 -15.523 1.00 91.81 206 ASP A CA 1
ATOM 1679 C C . ASP A 1 206 ? -9.242 -6.399 -15.974 1.00 91.81 206 ASP A C 1
ATOM 1681 O O . ASP A 1 206 ? -10.059 -7.101 -15.380 1.00 91.81 206 ASP A O 1
ATOM 1685 N N . GLU A 1 207 ? -8.467 -6.899 -16.939 1.00 93.44 207 GLU A N 1
ATOM 1686 C CA . GLU A 1 207 ? -8.557 -8.292 -17.401 1.00 93.44 207 GLU A CA 1
ATOM 1687 C C . GLU A 1 207 ? -8.224 -9.289 -16.287 1.00 93.44 207 GLU A C 1
ATOM 1689 O O . GLU A 1 207 ? -8.844 -10.348 -16.159 1.00 93.44 207 GLU A O 1
ATOM 1694 N N . ILE A 1 208 ? -7.235 -8.946 -15.461 1.00 93.12 208 ILE A N 1
ATOM 1695 C CA . ILE A 1 208 ? -6.809 -9.769 -14.328 1.00 93.12 208 ILE A CA 1
ATOM 1696 C C . ILE A 1 208 ? -7.883 -9.737 -13.235 1.00 93.12 208 ILE A C 1
ATOM 1698 O O . ILE A 1 208 ? -8.245 -10.787 -12.709 1.00 93.12 208 ILE A O 1
ATOM 1702 N N . CYS A 1 209 ? -8.429 -8.560 -12.932 1.00 94.00 209 CYS A N 1
ATOM 1703 C CA . CYS A 1 209 ? -9.521 -8.381 -11.985 1.00 94.00 209 CYS A CA 1
ATOM 1704 C C . CYS A 1 209 ? -10.754 -9.187 -12.397 1.00 94.00 209 CYS A C 1
ATOM 1706 O O . CYS A 1 209 ? -11.296 -9.908 -11.564 1.00 94.00 209 CYS A O 1
ATOM 1708 N N . ASN A 1 210 ? -11.140 -9.149 -13.676 1.00 95.00 210 ASN A N 1
ATOM 1709 C CA . ASN A 1 210 ? -12.251 -9.942 -14.206 1.00 95.00 210 ASN A CA 1
ATOM 1710 C C . ASN A 1 210 ? -12.012 -11.444 -14.008 1.00 95.00 210 ASN A C 1
ATOM 1712 O O . ASN A 1 210 ? -12.901 -12.155 -13.544 1.00 95.00 210 ASN A O 1
ATOM 1716 N N . LYS A 1 211 ? -10.792 -11.926 -14.283 1.00 96.50 211 LYS A N 1
ATOM 1717 C CA . LYS A 1 211 ? -10.426 -13.338 -14.093 1.00 96.50 211 LYS A CA 1
ATOM 1718 C C . LYS A 1 211 ? -10.564 -13.803 -12.638 1.00 96.50 211 LYS A C 1
ATOM 1720 O O . LYS A 1 211 ? -10.961 -14.941 -12.406 1.00 96.50 211 LYS A O 1
ATOM 1725 N N . TYR A 1 212 ? -10.203 -12.959 -11.673 1.00 96.38 212 TYR A N 1
ATOM 1726 C CA . TYR A 1 212 ? -10.211 -13.307 -10.245 1.00 96.38 212 TYR A CA 1
ATOM 1727 C C . TYR A 1 212 ? -11.402 -12.720 -9.472 1.00 96.38 212 TYR A C 1
ATOM 1729 O O . TYR A 1 212 ? -11.406 -12.755 -8.244 1.00 96.38 212 TYR A O 1
ATOM 1737 N N . ASN A 1 213 ? -12.417 -12.203 -10.173 1.00 95.00 213 ASN A N 1
ATOM 1738 C CA . ASN A 1 213 ? -13.617 -11.591 -9.594 1.00 95.00 213 ASN A CA 1
ATOM 1739 C C . ASN A 1 213 ? -13.313 -10.472 -8.571 1.00 95.00 213 ASN A C 1
ATOM 1741 O O . ASN A 1 213 ? -13.867 -10.422 -7.469 1.00 95.00 213 ASN A O 1
ATOM 1745 N N . ILE A 1 214 ? -12.395 -9.578 -8.934 1.00 96.38 214 ILE A N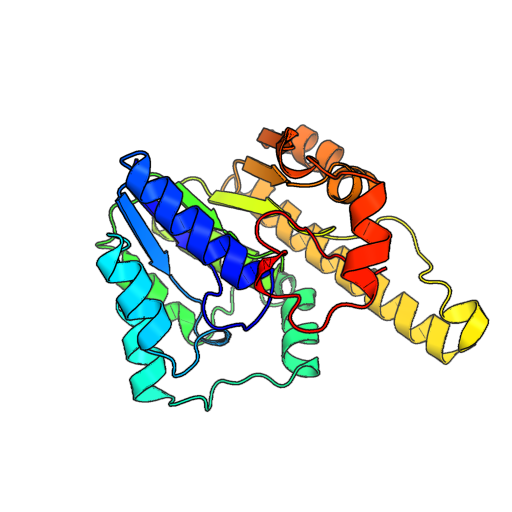 1
ATOM 1746 C CA . ILE A 1 214 ? -11.988 -8.426 -8.126 1.00 96.38 214 ILE A CA 1
ATOM 1747 C C . ILE A 1 214 ? -12.770 -7.199 -8.571 1.00 96.38 214 ILE A C 1
ATOM 1749 O O . ILE A 1 214 ? -12.792 -6.861 -9.754 1.00 96.38 214 ILE A O 1
ATOM 1753 N N . LYS A 1 215 ? -13.375 -6.485 -7.618 1.00 94.62 215 LYS A N 1
ATOM 1754 C CA . LYS A 1 215 ? -14.082 -5.239 -7.927 1.00 94.62 215 LYS A CA 1
ATOM 1755 C C . LYS A 1 215 ? -13.076 -4.151 -8.290 1.00 94.62 215 LYS A C 1
ATOM 1757 O O . LYS A 1 215 ? -12.264 -3.766 -7.454 1.00 94.62 215 LYS A O 1
ATOM 1762 N N . LEU A 1 216 ? -13.158 -3.625 -9.506 1.00 91.25 216 LEU A N 1
ATOM 1763 C CA . LEU A 1 216 ? -12.352 -2.492 -9.949 1.00 91.25 216 LEU A CA 1
ATOM 1764 C C . LEU A 1 216 ? -13.217 -1.229 -10.018 1.00 91.25 216 LEU A C 1
ATOM 1766 O O . LEU A 1 216 ? -14.254 -1.216 -10.683 1.00 91.25 216 LEU A O 1
ATOM 1770 N N . LYS A 1 217 ? -12.794 -0.158 -9.343 1.00 88.00 217 LYS A N 1
ATOM 1771 C CA . LYS A 1 217 ? -13.457 1.150 -9.393 1.00 88.00 217 LYS A CA 1
ATOM 1772 C C . LYS A 1 217 ? -12.449 2.232 -9.752 1.00 88.00 217 LYS A C 1
ATOM 1774 O O . LYS A 1 217 ? -11.476 2.438 -9.036 1.00 88.00 217 LYS A O 1
ATOM 1779 N N . VAL A 1 218 ? -12.731 2.961 -10.827 1.00 78.81 218 VAL A N 1
ATOM 1780 C CA . VAL A 1 218 ? -11.994 4.177 -11.179 1.00 78.81 218 VAL A CA 1
ATOM 1781 C C . VAL A 1 218 ? -12.795 5.382 -10.698 1.00 78.81 218 VAL A C 1
ATOM 1783 O O . VAL A 1 218 ? -13.941 5.591 -11.114 1.00 78.81 218 VAL A O 1
ATOM 1786 N N . PHE A 1 219 ? -12.225 6.156 -9.781 1.00 69.31 219 PHE A N 1
ATOM 1787 C CA . PHE A 1 219 ? -12.859 7.352 -9.244 1.00 69.31 219 PHE A CA 1
ATOM 1788 C C . PHE A 1 219 ? -12.708 8.504 -10.240 1.00 69.31 219 PHE A C 1
ATOM 1790 O O . PHE A 1 219 ? -11.663 9.135 -10.341 1.00 69.31 219 PHE A O 1
ATOM 1797 N N . ARG A 1 220 ? -13.785 8.784 -10.988 1.00 50.84 220 ARG A N 1
ATOM 1798 C CA . ARG A 1 220 ? -13.819 9.811 -12.048 1.00 50.84 220 ARG A CA 1
ATOM 1799 C C . ARG A 1 220 ? -13.563 11.240 -11.545 1.00 50.84 220 ARG A C 1
ATOM 1801 O O . ARG A 1 220 ? -13.147 12.085 -12.327 1.00 50.84 220 ARG A O 1
ATOM 1808 N N . VAL A 1 221 ? -13.806 11.511 -10.260 1.00 43.78 221 VAL A N 1
ATOM 1809 C CA . VAL A 1 221 ? -13.783 12.871 -9.683 1.00 43.78 221 VAL A CA 1
ATOM 1810 C C . VAL A 1 221 ? -12.354 13.380 -9.414 1.00 43.78 221 VAL A C 1
ATOM 1812 O O . VAL A 1 221 ? -12.155 14.578 -9.263 1.00 43.78 221 VAL A O 1
ATOM 1815 N N . GLY A 1 222 ? -11.336 12.510 -9.464 1.00 41.78 222 GLY A N 1
ATOM 1816 C CA . GLY A 1 222 ? -9.925 12.915 -9.352 1.00 41.78 222 GLY A CA 1
ATOM 1817 C C . GLY A 1 222 ? -9.372 13.674 -10.569 1.00 41.78 222 GLY A C 1
ATOM 1818 O O . GLY A 1 222 ? -8.280 14.223 -10.494 1.00 41.78 222 GLY A O 1
ATOM 1819 N N . ASN A 1 223 ? -10.131 13.750 -11.672 1.00 36.72 223 ASN A N 1
ATOM 1820 C CA . ASN A 1 223 ? -9.753 14.450 -12.905 1.00 36.72 223 ASN A CA 1
ATOM 1821 C C . ASN A 1 223 ? -10.501 15.781 -13.113 1.00 36.72 223 ASN A C 1
ATOM 1823 O O . ASN A 1 223 ? -10.736 16.184 -14.252 1.00 36.72 223 ASN A O 1
ATOM 1827 N N . ALA A 1 224 ? -10.863 16.505 -12.050 1.00 34.59 224 ALA A N 1
ATOM 1828 C CA . ALA A 1 224 ? -11.244 17.913 -12.189 1.00 34.59 224 ALA A CA 1
ATOM 1829 C C . ALA A 1 224 ? -9.992 18.772 -12.480 1.00 34.59 224 ALA A C 1
ATOM 1831 O O . ALA A 1 224 ? -9.547 19.564 -11.655 1.00 34.59 224 ALA A O 1
ATOM 1832 N N . PHE A 1 225 ? -9.395 18.584 -13.661 1.00 44.00 225 PHE A N 1
ATOM 1833 C CA . PHE A 1 225 ? -8.303 19.404 -14.175 1.00 44.00 225 PHE A CA 1
ATOM 1834 C C . PHE A 1 225 ? -8.844 20.488 -15.094 1.00 44.00 225 PHE A C 1
ATOM 1836 O O . PHE A 1 225 ? -9.428 20.211 -16.139 1.00 44.00 225 PHE A O 1
ATOM 1843 N N . ASN A 1 226 ? -8.560 21.739 -14.740 1.00 38.53 226 ASN A N 1
ATOM 1844 C CA . ASN A 1 226 ? -8.582 22.832 -15.695 1.00 38.53 226 ASN A CA 1
ATOM 1845 C C . ASN A 1 226 ? -7.280 22.778 -16.521 1.00 38.53 226 ASN A C 1
ATOM 1847 O O . ASN A 1 226 ? -6.182 22.943 -15.980 1.00 38.53 226 ASN A O 1
ATOM 1851 N N . LYS A 1 227 ? -7.417 22.550 -17.833 1.00 39.47 227 LYS A N 1
ATOM 1852 C CA . LYS A 1 227 ? -6.341 22.544 -18.843 1.00 39.47 227 LYS A CA 1
ATOM 1853 C C . LYS A 1 227 ? -5.388 23.744 -18.722 1.00 39.47 227 LYS A C 1
ATOM 1855 O O . LYS A 1 227 ? -4.187 23.588 -18.947 1.00 39.47 227 LYS A O 1
ATOM 1860 N N . ASP A 1 228 ? -5.892 24.907 -18.320 1.00 44.22 228 ASP A N 1
ATOM 1861 C CA . ASP A 1 228 ? -5.124 26.154 -18.267 1.00 44.22 228 ASP A CA 1
ATOM 1862 C C . ASP A 1 228 ? -4.206 26.240 -17.028 1.00 44.22 228 ASP A C 1
ATOM 1864 O O . ASP A 1 228 ? -3.228 26.991 -17.017 1.00 44.22 228 ASP A O 1
ATOM 1868 N N . LEU A 1 229 ? -4.449 25.424 -15.991 1.00 48.00 229 LEU A N 1
ATOM 1869 C CA . LEU A 1 229 ? -3.655 25.410 -14.752 1.00 48.00 229 LEU A CA 1
ATOM 1870 C C . LEU A 1 229 ? -2.410 24.506 -14.824 1.00 48.00 229 LEU A C 1
ATOM 1872 O O . LEU A 1 229 ? -1.427 24.770 -14.128 1.00 48.00 229 LEU A O 1
ATOM 1876 N N . ILE A 1 230 ? -2.394 23.490 -15.697 1.00 45.31 230 ILE A N 1
ATOM 1877 C CA . ILE A 1 230 ? -1.264 22.548 -15.850 1.00 45.31 230 ILE A CA 1
ATOM 1878 C C . ILE A 1 230 ? 0.035 23.274 -16.209 1.00 45.31 230 ILE A C 1
ATOM 1880 O O . ILE A 1 230 ? 1.084 23.027 -15.609 1.00 45.31 230 ILE A O 1
ATOM 1884 N N . TYR A 1 231 ? -0.019 24.194 -17.173 1.00 49.00 231 TYR A N 1
ATOM 1885 C CA . TYR A 1 231 ? 1.172 24.917 -17.622 1.00 49.00 231 TYR A CA 1
ATOM 1886 C C . TYR A 1 231 ? 1.643 25.951 -16.595 1.00 49.00 231 TYR A C 1
ATOM 1888 O O . TYR A 1 231 ? 2.848 26.182 -16.477 1.00 49.00 231 TYR A O 1
ATOM 1896 N N . LYS A 1 232 ? 0.713 26.503 -15.803 1.00 47.38 232 LYS A N 1
ATOM 1897 C CA . LYS A 1 232 ? 0.998 27.457 -14.727 1.00 47.38 232 LYS A CA 1
ATOM 1898 C C . LYS A 1 232 ? 1.742 26.790 -13.566 1.00 47.38 232 LYS A C 1
ATOM 1900 O O . LYS A 1 232 ? 2.788 27.286 -13.162 1.00 47.38 232 LYS A O 1
ATOM 1905 N N . PHE A 1 233 ? 1.278 25.629 -13.092 1.00 49.19 233 PHE A N 1
ATOM 1906 C CA . PHE A 1 233 ? 1.876 24.934 -11.939 1.00 49.19 233 PHE A CA 1
ATOM 1907 C C . PHE A 1 233 ? 3.121 24.106 -12.259 1.00 49.19 233 PHE A C 1
ATOM 1909 O O . PHE A 1 233 ? 3.884 23.742 -11.361 1.00 49.19 233 PHE A O 1
ATOM 1916 N N . ARG A 1 234 ? 3.402 23.852 -13.543 1.00 46.44 234 ARG A N 1
ATOM 1917 C CA . ARG A 1 234 ? 4.614 23.136 -13.969 1.00 46.44 234 ARG A CA 1
ATOM 1918 C C . ARG A 1 234 ? 5.901 23.822 -13.489 1.00 46.44 234 ARG A C 1
ATOM 1920 O O . ARG A 1 234 ? 6.879 23.125 -13.209 1.00 46.44 234 ARG A O 1
ATOM 1927 N N . ARG A 1 235 ? 5.876 25.156 -13.365 1.00 50.03 235 ARG A N 1
ATOM 1928 C CA . ARG A 1 235 ? 7.015 26.017 -12.996 1.00 50.03 235 ARG A CA 1
ATOM 1929 C C . ARG A 1 235 ? 6.969 26.561 -11.561 1.00 50.03 235 ARG A C 1
ATOM 1931 O O . ARG A 1 235 ? 7.915 27.227 -11.152 1.00 50.03 235 ARG A O 1
ATOM 1938 N N . THR A 1 236 ? 5.915 26.288 -10.797 1.00 49.69 236 THR A N 1
ATOM 1939 C CA . THR A 1 236 ? 5.765 26.818 -9.433 1.00 49.69 236 THR A CA 1
ATOM 1940 C C . THR A 1 236 ? 6.582 25.985 -8.440 1.00 49.69 236 THR A C 1
ATOM 1942 O O . THR A 1 236 ? 6.546 24.752 -8.481 1.00 49.69 236 THR A O 1
ATOM 1945 N N . LYS A 1 237 ? 7.353 26.650 -7.568 1.00 47.03 237 LYS A N 1
ATOM 1946 C CA . LYS A 1 237 ? 8.012 26.028 -6.404 1.00 47.03 237 LYS A CA 1
ATOM 1947 C C . LYS A 1 237 ? 6.962 25.774 -5.309 1.00 47.03 237 LYS A C 1
ATOM 1949 O O . LYS A 1 237 ? 6.061 26.591 -5.169 1.00 47.03 237 LYS A O 1
ATOM 1954 N N . GLY A 1 238 ? 7.079 24.672 -4.560 1.00 45.41 238 GLY A N 1
ATOM 1955 C CA . GLY A 1 238 ? 6.086 24.267 -3.547 1.00 45.41 238 GLY A CA 1
ATOM 1956 C C . GLY A 1 238 ? 4.877 23.553 -4.161 1.00 45.41 238 GLY A C 1
ATOM 1957 O O . GLY A 1 238 ? 3.760 24.054 -4.129 1.00 45.41 238 GLY A O 1
ATOM 1958 N N . LYS A 1 239 ? 5.104 22.394 -4.797 1.00 48.44 239 LYS A N 1
ATOM 1959 C CA . LYS A 1 239 ? 4.048 21.593 -5.459 1.00 48.44 239 LYS A CA 1
ATOM 1960 C C . LYS A 1 239 ? 3.243 20.732 -4.478 1.00 48.44 239 LYS A C 1
ATOM 1962 O O . LYS A 1 239 ? 2.316 20.036 -4.889 1.00 48.44 239 LYS A O 1
ATOM 1967 N N . ASP A 1 240 ? 3.616 20.786 -3.210 1.00 41.78 240 ASP A N 1
ATOM 1968 C CA . ASP A 1 240 ? 3.198 19.865 -2.159 1.00 41.78 240 ASP A CA 1
ATOM 1969 C C . ASP A 1 240 ? 1.717 20.079 -1.783 1.00 41.78 240 ASP A C 1
ATOM 1971 O O . ASP A 1 240 ? 1.018 19.116 -1.468 1.00 41.78 240 ASP A O 1
ATOM 1975 N N . ASP A 1 241 ? 1.209 21.304 -1.975 1.00 37.84 241 ASP A N 1
ATOM 1976 C CA . ASP A 1 241 ? -0.187 21.698 -1.722 1.00 37.84 241 ASP A CA 1
ATOM 1977 C C . ASP A 1 241 ? -1.163 21.305 -2.846 1.00 37.84 241 ASP A C 1
ATOM 1979 O O . ASP A 1 241 ? -2.375 21.243 -2.643 1.00 37.84 241 ASP A O 1
ATOM 1983 N N . TYR A 1 242 ? -0.663 21.023 -4.054 1.00 38.84 242 TYR A N 1
ATOM 1984 C CA . TYR A 1 242 ? -1.506 20.737 -5.227 1.00 38.84 242 TYR A CA 1
ATOM 1985 C C . TYR A 1 242 ? -1.791 19.252 -5.410 1.00 38.84 242 TYR A C 1
ATOM 1987 O O . TYR A 1 242 ? -2.624 18.859 -6.225 1.00 38.84 242 TYR A O 1
ATOM 1995 N N . ALA A 1 243 ? -1.090 18.408 -4.665 1.00 39.47 243 ALA A N 1
ATOM 1996 C CA . ALA A 1 243 ? -1.040 16.985 -4.923 1.00 39.47 243 ALA A CA 1
ATOM 1997 C C . ALA A 1 243 ? -2.185 16.175 -4.294 1.00 39.47 243 ALA A C 1
ATOM 1999 O O . ALA A 1 243 ? -2.148 14.947 -4.278 1.00 39.47 243 ALA A O 1
ATOM 2000 N N . VAL A 1 244 ? -3.232 16.852 -3.823 1.00 38.19 244 VAL A N 1
ATOM 2001 C CA . VAL A 1 244 ? -4.339 16.224 -3.092 1.00 38.19 244 VAL A CA 1
ATOM 2002 C C . VAL A 1 244 ? -5.169 15.268 -3.966 1.00 38.19 244 VAL A C 1
ATOM 2004 O O . VAL A 1 244 ? -5.827 14.385 -3.428 1.00 38.19 244 VAL A O 1
ATOM 2007 N N . PHE A 1 245 ? -5.075 15.338 -5.300 1.00 40.50 245 PHE A N 1
ATOM 2008 C CA . PHE A 1 245 ? -5.765 14.410 -6.215 1.00 40.50 245 PHE A CA 1
ATOM 2009 C C . PHE A 1 245 ? -4.921 14.001 -7.428 1.00 40.50 245 PHE A C 1
ATOM 2011 O O . PHE A 1 245 ? -5.444 13.716 -8.502 1.00 40.50 245 PHE A O 1
ATOM 2018 N N . LEU A 1 246 ? -3.596 13.9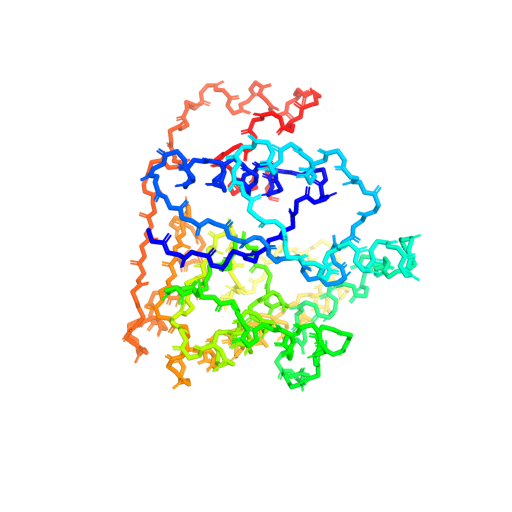90 -7.274 1.00 38.25 246 LEU A N 1
ATOM 2019 C CA . LEU A 1 246 ? -2.668 13.778 -8.377 1.00 38.25 246 LEU A CA 1
ATOM 2020 C C . LEU A 1 246 ? -1.883 12.484 -8.215 1.00 38.25 246 LEU A C 1
ATOM 2022 O O . LEU A 1 246 ? -0.834 12.444 -7.575 1.00 38.25 246 LEU A O 1
ATOM 2026 N N . ALA A 1 247 ? -2.336 11.449 -8.914 1.00 36.47 247 ALA A N 1
ATOM 2027 C CA . ALA A 1 247 ? -1.413 10.501 -9.518 1.00 36.47 247 ALA A CA 1
ATOM 2028 C C . ALA A 1 247 ? -0.362 11.298 -10.313 1.00 36.47 247 ALA A C 1
ATOM 2030 O O . ALA A 1 247 ? -0.691 11.861 -11.350 1.00 36.47 247 ALA A O 1
ATOM 2031 N N . ARG A 1 248 ? 0.849 11.450 -9.757 1.00 33.31 248 ARG A N 1
ATOM 2032 C CA . ARG A 1 248 ? 2.059 12.042 -10.365 1.00 33.31 248 ARG A CA 1
ATOM 2033 C C . ARG A 1 248 ? 1.833 13.041 -11.521 1.00 33.31 248 ARG A C 1
ATOM 2035 O O . ARG A 1 248 ? 1.729 12.661 -12.681 1.00 33.31 248 ARG A O 1
ATOM 2042 N N . LEU A 1 249 ? 1.980 14.342 -11.244 1.00 31.95 249 LEU A N 1
ATOM 2043 C CA . LEU A 1 249 ? 2.379 15.319 -12.274 1.00 31.95 249 LEU A CA 1
ATOM 2044 C C . LEU A 1 249 ? 3.894 15.246 -12.534 1.00 31.95 249 LEU A C 1
ATOM 2046 O O . LEU A 1 249 ? 4.616 16.201 -12.249 1.00 31.95 249 LEU A O 1
ATOM 2050 N N . VAL A 1 250 ? 4.401 14.132 -13.064 1.00 26.19 250 VAL A N 1
ATOM 2051 C CA . VAL A 1 250 ? 5.732 14.098 -13.697 1.00 26.19 250 VAL A CA 1
ATOM 2052 C C . VAL A 1 250 ? 5.683 13.110 -14.877 1.00 26.19 250 VAL A C 1
ATOM 2054 O O . VAL A 1 250 ? 5.168 12.013 -14.675 1.00 26.19 250 VAL A O 1
ATOM 2057 N N . PRO A 1 251 ? 6.138 13.514 -16.084 1.00 31.70 251 PRO A N 1
ATOM 2058 C CA . PRO A 1 251 ? 6.018 12.744 -17.329 1.00 31.70 251 PRO A CA 1
ATOM 2059 C C . PRO A 1 251 ? 6.814 11.437 -17.359 1.00 31.70 251 PRO A C 1
ATOM 2061 O O . PRO A 1 251 ? 7.826 11.336 -16.627 1.00 31.70 251 PRO A O 1
#

Foldseek 3Di:
DEEEEEAQLPDLALLNLQVLVVLLVCVVVVYQAEYDYQLLRAAPDCPSVVVSVVSRYHYQCVSVVSCVVCVCVSHDDPVRCVVCQLQCLVVLPCSDPCVVVLVVCPPRDGQAYEYSDATLNSLSSSLSSLVSNVHAYEYEHLAQQAFPDFPPPQCVVPPPVSVVVRVVNNSSRVSSVSSVLVSLQVVRHAEYEYQDPVSCVRNVVVVSCVVSVHHYYHDPVLPPDDPVVLVVLVPDPPCSVVSNSHSDPDD

Secondary structure (DSSP, 8-state):
-EEEEE---SSSSHHHHHHHHHHHHHHHTT-EEEEE--GGG--S-HHHHHHHHHTTPEEPTHHHHHHHHHTTTT---HHHHHHHHHHTTTTTT--TTHHHHHHGGGG---SEEEE-S-SHHHHHHHHHHHHHHT--EEEEESS-S--SS--SSHHHHHHHHHHHHHHHHHHHHHHHHHHHHHHHHTT-EEEEEES-HHHHHHHTHHHHHHHTT-EEEE-GGGG---HHHHHHHTT-S-GGGSGGG-S-S--

pLDDT: mean 81.73, std 18.0, range [26.19, 98.19]

Sequence (251 aa):
MKILAIGNVFNISGVSTHIINVLKELVKLGDEVTLYVPSFLVKNNYEVLKDLEKSGVRVFDSVYDVIEKYNDELKQGTFSYFLKSHTVYIKWNDLGIDRNYIEMLNNVKADLVYDMHEDSITLRLSYHIAKKLNKPLIKLLHDEPFRKTFGRGYRKILGLYGLAYDTLMWYFYKLDRKAYIKAMSDGVLKGIASVSQASIELSRIDEICNKYNIKLKVFRVGNAFNKDLIYKFRRTKGKDDYAVFLARLVP

Radius of gyration: 18.34 Å; chains: 1; bounding box: 41×44×48 Å